Protein AF-A0A285PHA6-F1 (afdb_monomer_lite)

Sequence (343 aa):
MSVLDQAVSSDAPATGQANSKPPSTMWDPFKGTVPFQRQTFKDPGKGIKVPAKIQSFVVTVLLLSAVGIMIGFLWITAAYYAGPALAISVLLLALFSWLSKEHARERYRFFKVAERHGWGFVTVRPPSDSDVTKKKSDGTYERERRYDPKIEPAYATVPDLMRARFGQPIPTVVRAIFWGRTRRYGLPFWLAAGSLQTFGGPEAKRTGQDVGYTFTMVTAYRLDRDIGIRAKLFAEPPVMKNRKDVQTESVAFNDIFHISVTDDPDGEASRLPLIRTLTPALQTVLIDLWERYKAQVIIDGDIVYLAGYQTIMSEDDDVLDDYLINLIEDFAEAAQSFKIYAE

Organism: NCBI:txid372072

Structure (mmCIF, N/CA/C/O backbone):
data_AF-A0A285PHA6-F1
#
_entry.id   AF-A0A285PHA6-F1
#
loop_
_atom_site.group_PDB
_atom_site.id
_atom_site.type_symbol
_atom_site.label_atom_id
_atom_site.label_alt_id
_atom_site.label_comp_id
_atom_site.label_asym_id
_atom_site.label_entity_id
_atom_site.label_seq_id
_atom_site.pdbx_PDB_ins_code
_atom_site.Cartn_x
_atom_site.Cartn_y
_atom_site.Cartn_z
_atom_site.occupancy
_atom_site.B_iso_or_equiv
_atom_site.auth_seq_id
_atom_site.auth_comp_id
_atom_site.auth_asym_id
_atom_site.auth_atom_id
_atom_site.pdbx_PDB_model_num
ATOM 1 N N . MET A 1 1 ? 29.317 17.451 32.219 1.00 33.88 1 MET A N 1
ATOM 2 C CA . MET A 1 1 ? 29.649 16.451 33.254 1.00 33.88 1 MET A CA 1
ATOM 3 C C . MET A 1 1 ? 28.457 15.504 33.326 1.00 33.88 1 MET A C 1
ATOM 5 O O . MET A 1 1 ? 27.409 16.007 33.684 1.00 33.88 1 MET A O 1
ATOM 9 N N . SER A 1 2 ? 28.625 14.252 32.864 1.00 30.91 2 SER A N 1
ATOM 10 C CA . SER A 1 2 ? 27.811 13.023 33.067 1.00 30.91 2 SER A CA 1
ATOM 11 C C . SER A 1 2 ? 26.272 13.155 33.148 1.00 30.91 2 SER A C 1
ATOM 13 O O . SER A 1 2 ? 25.764 13.910 33.960 1.00 30.91 2 SER A O 1
ATOM 15 N N . VAL A 1 3 ? 25.440 12.433 32.392 1.00 31.00 3 VAL A N 1
ATOM 16 C CA . VAL A 1 3 ? 25.385 10.966 32.267 1.00 31.00 3 VAL A CA 1
ATOM 17 C C . VAL A 1 3 ? 24.772 10.612 30.901 1.00 31.00 3 VAL A C 1
ATOM 19 O O . VAL A 1 3 ? 23.573 10.769 30.698 1.00 31.00 3 VAL A O 1
ATOM 22 N N . LEU A 1 4 ? 25.591 10.156 29.959 1.00 34.81 4 LEU A N 1
ATOM 23 C CA . LEU A 1 4 ? 25.176 9.536 28.696 1.00 34.81 4 LEU A CA 1
ATOM 24 C C . LEU A 1 4 ? 26.306 8.583 28.322 1.00 34.81 4 LEU A C 1
ATOM 26 O O . LEU A 1 4 ? 27.229 8.969 27.623 1.00 34.81 4 LEU A O 1
ATOM 30 N N . ASP A 1 5 ? 26.283 7.400 28.924 1.00 36.44 5 ASP A N 1
ATOM 31 C CA . ASP A 1 5 ? 27.048 6.231 28.497 1.00 36.44 5 ASP A CA 1
ATOM 32 C C . ASP A 1 5 ? 26.594 5.051 29.353 1.00 36.44 5 ASP A C 1
ATOM 34 O O . ASP A 1 5 ? 26.990 4.929 30.510 1.00 36.44 5 ASP A O 1
ATOM 38 N N . GLN A 1 6 ? 25.744 4.187 28.794 1.00 32.25 6 GLN A N 1
ATOM 39 C CA . GLN A 1 6 ? 25.795 2.762 29.109 1.00 32.25 6 GLN A CA 1
ATOM 40 C C . GLN A 1 6 ? 25.090 1.921 28.037 1.00 32.25 6 GLN A C 1
ATOM 42 O O . GLN A 1 6 ? 23.869 1.847 27.951 1.00 32.25 6 GLN A O 1
ATOM 47 N N . ALA A 1 7 ? 25.954 1.277 27.250 1.00 32.81 7 ALA A N 1
ATOM 48 C CA . ALA A 1 7 ? 25.855 -0.091 26.759 1.00 32.81 7 ALA A CA 1
ATOM 49 C C . ALA A 1 7 ? 24.647 -0.465 25.884 1.00 32.81 7 ALA A C 1
ATOM 51 O O . ALA A 1 7 ? 23.690 -1.108 26.308 1.00 32.81 7 ALA A O 1
ATOM 52 N N . VAL A 1 8 ? 24.830 -0.212 24.587 1.00 36.03 8 VAL A N 1
ATOM 53 C CA . VAL A 1 8 ? 24.372 -1.104 23.517 1.00 36.03 8 VAL A CA 1
ATOM 54 C C . VAL A 1 8 ? 25.007 -2.481 23.755 1.00 36.03 8 VAL A C 1
ATOM 56 O O . VAL A 1 8 ? 26.187 -2.686 23.482 1.00 36.03 8 VAL A O 1
ATOM 59 N N . SER A 1 9 ? 24.233 -3.412 24.311 1.00 29.69 9 SER A N 1
ATOM 60 C CA . SER A 1 9 ? 24.559 -4.838 24.311 1.00 29.69 9 SER A CA 1
ATOM 61 C C . SER A 1 9 ? 23.923 -5.462 23.073 1.00 29.69 9 SER A C 1
ATOM 63 O O . SER A 1 9 ? 22.703 -5.577 22.951 1.00 29.69 9 SER A O 1
ATOM 65 N N . SER A 1 10 ? 24.786 -5.776 22.113 1.00 40.25 10 SER A N 1
ATOM 66 C CA . SER A 1 10 ? 24.492 -6.549 20.918 1.00 40.25 10 SER A CA 1
ATOM 67 C C . SER A 1 10 ? 24.366 -8.026 21.285 1.00 40.25 10 SER A C 1
ATOM 69 O O . SER A 1 10 ? 25.368 -8.724 21.339 1.00 40.25 10 SER A O 1
ATOM 71 N N . ASP A 1 11 ? 23.143 -8.485 21.514 1.00 28.69 11 ASP A N 1
ATOM 72 C CA . ASP A 1 11 ? 22.775 -9.899 21.410 1.00 28.69 11 ASP A CA 1
ATOM 73 C C . ASP A 1 11 ? 21.305 -9.978 20.989 1.00 28.69 11 ASP A C 1
ATOM 75 O O . ASP A 1 11 ? 20.389 -10.199 21.778 1.00 28.69 11 ASP A O 1
ATOM 79 N N . ALA A 1 12 ? 21.067 -9.732 19.700 1.00 32.12 12 ALA A N 1
ATOM 80 C CA . ALA A 1 12 ? 19.801 -10.076 19.075 1.00 32.12 12 ALA A CA 1
ATOM 81 C C . ALA A 1 12 ? 19.805 -11.590 18.806 1.00 32.12 12 ALA A C 1
ATOM 83 O O . ALA A 1 12 ? 20.633 -12.054 18.016 1.00 32.12 12 ALA A O 1
ATOM 84 N N . PRO A 1 13 ? 18.901 -12.391 19.399 1.00 34.25 13 PRO A N 1
ATOM 85 C CA . PRO A 1 13 ? 18.787 -13.785 19.016 1.00 34.25 13 PRO A CA 1
ATOM 86 C C . PRO A 1 13 ? 18.205 -13.862 17.600 1.00 34.25 13 PRO A C 1
ATOM 88 O O . PRO A 1 13 ? 17.013 -13.652 17.366 1.00 34.25 13 PRO A O 1
ATOM 91 N N . ALA A 1 14 ? 19.067 -14.197 16.642 1.00 41.44 14 ALA A N 1
ATOM 92 C CA . ALA A 1 14 ? 18.687 -14.689 15.330 1.00 41.44 14 ALA A CA 1
ATOM 93 C C . ALA A 1 14 ? 18.025 -16.069 15.482 1.00 41.44 14 ALA A C 1
ATOM 95 O O . ALA A 1 14 ? 18.668 -17.103 15.354 1.00 41.44 14 ALA A O 1
ATOM 96 N N . THR A 1 15 ? 16.734 -16.100 15.807 1.00 43.41 15 THR A N 1
ATOM 97 C CA . THR A 1 15 ? 15.900 -17.314 15.755 1.00 43.41 15 THR A CA 1
ATOM 98 C C . THR A 1 15 ? 14.459 -16.931 15.414 1.00 43.41 15 THR A C 1
ATOM 100 O O . THR A 1 15 ? 13.545 -16.974 16.233 1.00 43.41 15 THR A O 1
ATOM 103 N N . GLY A 1 16 ? 14.249 -16.523 14.160 1.00 37.97 16 GLY A N 1
ATOM 104 C CA . GLY A 1 16 ? 12.923 -16.482 13.544 1.00 37.97 16 GLY A CA 1
ATOM 105 C C . GLY A 1 16 ? 12.580 -17.867 12.999 1.00 37.97 16 GLY A C 1
ATOM 106 O O . GLY A 1 16 ? 13.309 -18.411 12.175 1.00 37.97 16 GLY A O 1
ATOM 107 N N . GLN A 1 17 ? 11.506 -18.459 13.506 1.00 42.03 17 GLN A N 1
ATOM 108 C CA . GLN A 1 17 ? 11.011 -19.801 13.199 1.00 42.03 17 GLN A CA 1
ATOM 109 C C . GLN A 1 17 ? 10.814 -20.044 11.686 1.00 42.03 17 GLN A C 1
ATOM 111 O O . GLN A 1 17 ? 9.766 -19.730 11.136 1.00 42.03 17 GLN A O 1
ATOM 116 N N . ALA A 1 18 ? 11.779 -20.688 11.027 1.00 42.34 18 ALA A N 1
ATOM 117 C CA . ALA A 1 18 ? 11.647 -21.166 9.644 1.00 42.34 18 ALA A CA 1
ATOM 118 C C . ALA A 1 18 ? 11.022 -22.580 9.524 1.00 42.34 18 ALA A C 1
ATOM 120 O O . ALA A 1 18 ? 10.965 -23.135 8.432 1.00 42.34 18 ALA A O 1
ATOM 121 N N . ASN A 1 19 ? 10.552 -23.176 10.630 1.00 40.94 19 ASN A N 1
ATOM 122 C CA . ASN A 1 19 ? 10.154 -24.595 10.690 1.00 40.94 19 ASN A CA 1
ATOM 123 C C . ASN A 1 19 ? 8.664 -24.861 10.971 1.00 40.94 19 ASN A C 1
ATOM 125 O O . ASN A 1 19 ? 8.287 -26.010 11.206 1.00 40.94 19 ASN A O 1
ATOM 129 N N . SER A 1 20 ? 7.786 -23.857 10.933 1.00 57.44 20 SER A N 1
ATOM 130 C CA . SER A 1 20 ? 6.346 -24.129 10.910 1.00 57.44 20 SER A CA 1
ATOM 131 C C . SER A 1 20 ? 5.916 -24.450 9.477 1.00 57.44 20 SER A C 1
ATOM 133 O O . SER A 1 20 ? 6.166 -23.693 8.538 1.00 57.44 20 SER A O 1
ATOM 135 N N . LYS A 1 21 ? 5.284 -25.614 9.286 1.00 70.12 21 LYS A N 1
ATOM 136 C CA . LYS A 1 21 ? 4.629 -25.965 8.019 1.00 70.12 21 LYS A CA 1
ATOM 137 C C . LYS A 1 21 ? 3.706 -24.799 7.624 1.00 70.12 21 LYS A C 1
ATOM 139 O O . LYS A 1 21 ? 2.939 -24.359 8.485 1.00 70.12 21 LYS A O 1
ATOM 144 N N . PRO A 1 22 ? 3.764 -24.293 6.375 1.00 75.69 22 PRO A N 1
ATOM 145 C CA . PRO A 1 22 ? 2.904 -23.192 5.965 1.00 75.69 22 PRO A CA 1
ATOM 146 C C . PRO A 1 22 ? 1.436 -23.574 6.191 1.00 75.69 22 PRO A C 1
ATOM 148 O O . PRO A 1 22 ? 1.081 -24.753 6.040 1.00 75.69 22 PRO A O 1
ATOM 151 N N . PRO A 1 23 ? 0.581 -22.613 6.579 1.00 83.19 23 PRO A N 1
ATOM 152 C CA . PRO A 1 23 ? -0.830 -22.894 6.789 1.00 83.19 23 PRO A CA 1
ATOM 153 C C . PRO A 1 23 ? -1.450 -23.417 5.487 1.00 83.19 23 PRO A C 1
ATOM 155 O O . PRO A 1 23 ? -1.017 -23.056 4.398 1.00 83.19 23 PRO A O 1
ATOM 158 N N . SER A 1 24 ? -2.460 -24.283 5.576 1.00 87.62 24 SER A N 1
ATOM 159 C CA . SER A 1 24 ? -3.165 -24.793 4.389 1.00 87.62 24 SER A CA 1
ATOM 160 C C . SER A 1 24 ? -4.001 -23.710 3.701 1.00 87.62 24 SER A C 1
ATOM 162 O O . SER A 1 24 ? -4.202 -23.750 2.485 1.00 87.62 24 SER A O 1
ATOM 164 N N . THR A 1 25 ? -4.474 -22.732 4.474 1.00 93.12 25 THR A N 1
ATOM 165 C CA . THR A 1 25 ? -5.371 -21.665 4.032 1.00 93.12 25 THR A CA 1
ATOM 166 C C . THR A 1 25 ? -4.967 -20.310 4.601 1.00 93.12 25 THR A C 1
ATOM 168 O O . THR A 1 25 ? -4.297 -20.221 5.629 1.00 93.12 25 THR A O 1
ATOM 171 N N . MET A 1 26 ? -5.411 -19.245 3.943 1.00 94.31 26 MET A N 1
ATOM 172 C CA . MET A 1 26 ? -5.160 -17.850 4.293 1.00 94.31 26 MET A CA 1
ATOM 173 C C . MET A 1 26 ? -6.476 -17.069 4.249 1.00 94.31 26 MET A C 1
ATOM 175 O O . MET A 1 26 ? -7.385 -17.430 3.502 1.00 94.31 26 MET A O 1
ATOM 179 N N . TRP A 1 27 ? -6.579 -16.011 5.050 1.00 95.38 27 TRP A N 1
ATOM 180 C CA . TRP A 1 27 ? -7.743 -15.125 5.053 1.00 95.38 27 TRP A CA 1
ATOM 181 C C . TRP A 1 27 ? -7.547 -13.978 4.060 1.00 95.38 27 TRP A C 1
ATOM 183 O O . TRP A 1 27 ? -6.509 -13.327 4.077 1.00 95.38 27 TRP A O 1
ATOM 193 N N . ASP A 1 28 ? -8.546 -13.734 3.222 1.00 96.00 28 ASP A N 1
ATOM 194 C CA . ASP A 1 28 ? -8.605 -12.684 2.214 1.00 96.00 28 ASP A CA 1
ATOM 195 C C . ASP A 1 28 ? -9.903 -11.878 2.416 1.00 96.00 28 ASP A C 1
ATOM 197 O O . ASP A 1 28 ? -10.982 -12.478 2.432 1.00 96.00 28 ASP A O 1
ATOM 201 N N . PRO A 1 29 ? -9.847 -10.543 2.556 1.00 95.81 29 PRO A N 1
ATOM 202 C CA . PRO A 1 29 ? -11.028 -9.721 2.837 1.00 95.81 29 PRO A CA 1
ATOM 203 C C . PRO A 1 29 ? -12.054 -9.732 1.695 1.00 95.81 29 PRO A C 1
ATOM 205 O O . PRO A 1 29 ? -13.217 -9.418 1.916 1.00 95.81 29 PRO A O 1
ATOM 208 N N . PHE A 1 30 ? -11.652 -10.110 0.478 1.00 95.75 30 PHE A N 1
ATOM 209 C CA . PHE A 1 30 ? -12.511 -10.083 -0.705 1.00 95.75 30 PHE A CA 1
ATOM 210 C C . PHE A 1 30 ? -13.021 -11.471 -1.097 1.00 95.75 30 PHE A C 1
ATOM 212 O O . PHE A 1 30 ? -14.044 -11.592 -1.768 1.00 95.75 30 PHE A O 1
ATOM 219 N N . LYS A 1 31 ? -12.286 -12.527 -0.728 1.00 93.50 31 LYS A N 1
ATOM 220 C CA . LYS A 1 31 ? -12.579 -13.920 -1.116 1.00 93.50 31 LYS A CA 1
ATOM 221 C C . LYS A 1 31 ? -12.829 -14.853 0.072 1.00 93.50 31 LYS A C 1
ATOM 223 O O . LYS A 1 31 ? -13.095 -16.036 -0.132 1.00 93.50 31 LYS A O 1
ATOM 228 N N . GLY A 1 32 ? -12.744 -14.356 1.304 1.00 92.50 32 GLY A N 1
ATOM 229 C CA . GLY A 1 32 ? -12.928 -15.140 2.520 1.00 92.50 32 GLY A CA 1
ATOM 230 C C . GLY A 1 32 ? -11.705 -15.995 2.838 1.00 92.50 32 GLY A C 1
ATOM 231 O O . GLY A 1 32 ? -10.692 -15.495 3.308 1.00 92.50 32 GLY A O 1
ATOM 232 N N . THR A 1 33 ? -11.787 -17.309 2.641 1.00 93.62 33 THR A N 1
ATOM 233 C CA . THR A 1 33 ? -10.662 -18.224 2.893 1.00 93.62 33 THR A CA 1
ATOM 234 C C . THR A 1 33 ? -10.132 -18.773 1.578 1.00 93.62 33 THR A C 1
ATOM 236 O O . THR A 1 33 ? -10.862 -19.403 0.818 1.00 93.62 33 THR A O 1
ATOM 239 N N . VAL A 1 34 ? -8.847 -18.551 1.316 1.00 92.94 34 VAL A N 1
ATOM 240 C CA . VAL A 1 34 ? -8.159 -18.964 0.086 1.00 92.94 34 VAL A CA 1
ATOM 241 C C . VAL A 1 34 ? -7.056 -19.978 0.400 1.00 92.94 34 VAL A C 1
ATOM 243 O O . VAL A 1 34 ? -6.515 -19.967 1.507 1.00 92.94 34 VAL A O 1
ATOM 246 N N . PRO A 1 35 ? -6.690 -20.877 -0.530 1.00 94.00 35 PRO A N 1
ATOM 247 C CA . PRO A 1 35 ? -5.561 -21.779 -0.321 1.00 94.00 35 PRO A CA 1
ATOM 248 C C . PRO A 1 35 ? -4.256 -20.991 -0.204 1.00 94.00 35 PRO A C 1
ATOM 250 O O . PRO A 1 35 ? -4.083 -19.969 -0.871 1.00 94.00 35 PRO A O 1
ATOM 253 N N . PHE A 1 36 ? -3.324 -21.485 0.610 1.00 93.06 36 PHE A N 1
ATOM 254 C CA . PHE A 1 36 ? -2.001 -20.878 0.718 1.00 93.06 36 PHE A CA 1
ATOM 255 C C . PHE A 1 36 ? -1.274 -20.876 -0.631 1.00 93.06 36 PHE A C 1
ATOM 257 O O . PHE A 1 36 ? -1.179 -21.900 -1.308 1.00 93.06 36 PHE A O 1
ATOM 264 N N . GLN A 1 37 ? -0.748 -19.715 -1.022 1.00 93.12 37 GLN A N 1
ATOM 265 C CA . GLN A 1 37 ? -0.007 -19.530 -2.267 1.00 93.12 37 GLN A CA 1
ATOM 266 C C . GLN A 1 37 ? 1.242 -18.699 -2.000 1.00 93.12 37 GLN A C 1
ATOM 268 O O . GLN A 1 37 ? 1.153 -17.598 -1.463 1.00 93.12 37 GLN A O 1
ATOM 273 N N . ARG A 1 38 ? 2.404 -19.199 -2.425 1.00 94.06 38 ARG A N 1
ATOM 274 C CA . ARG A 1 38 ? 3.656 -18.438 -2.469 1.00 94.06 38 ARG A CA 1
ATOM 275 C C . ARG A 1 38 ? 4.318 -18.652 -3.822 1.00 94.06 38 ARG A C 1
ATOM 277 O O . ARG A 1 38 ? 4.765 -19.752 -4.132 1.00 94.06 38 ARG A O 1
ATOM 284 N N . GLN A 1 39 ? 4.376 -17.601 -4.631 1.00 93.56 39 GLN A N 1
ATOM 285 C CA . GLN A 1 39 ? 5.182 -17.608 -5.847 1.00 93.56 39 GLN A CA 1
ATOM 286 C C . GLN A 1 39 ? 6.666 -17.587 -5.479 1.00 93.56 39 GLN A C 1
ATOM 288 O O . GLN A 1 39 ? 7.084 -16.783 -4.651 1.00 93.56 39 GLN A O 1
ATOM 293 N N . THR A 1 40 ? 7.457 -18.452 -6.105 1.00 90.12 40 THR A N 1
ATOM 294 C CA . THR A 1 40 ? 8.910 -18.513 -5.909 1.00 90.12 40 THR A CA 1
ATOM 295 C C . THR A 1 40 ? 9.628 -17.759 -7.015 1.00 90.12 40 THR A C 1
ATOM 297 O O . THR A 1 40 ? 9.300 -17.927 -8.192 1.00 90.12 40 THR A O 1
ATOM 300 N N . PHE A 1 41 ? 10.649 -16.990 -6.652 1.00 87.94 41 PHE A N 1
ATOM 301 C CA . PHE A 1 41 ? 11.492 -16.267 -7.596 1.00 87.94 41 PHE A CA 1
ATOM 302 C C . PHE A 1 41 ? 12.942 -16.713 -7.436 1.00 87.94 41 PHE A C 1
ATOM 304 O O . PHE A 1 41 ? 13.403 -16.967 -6.329 1.00 87.94 41 PHE A O 1
ATOM 311 N N . LYS A 1 42 ? 13.661 -16.824 -8.554 1.00 87.06 42 LYS A N 1
ATOM 312 C CA . LYS A 1 42 ? 15.117 -16.993 -8.522 1.00 87.06 42 LYS A CA 1
ATOM 313 C C . LYS A 1 42 ? 15.763 -15.630 -8.312 1.00 87.06 42 LYS A C 1
ATOM 315 O O . LYS A 1 42 ? 15.261 -14.642 -8.852 1.00 87.06 42 LYS A O 1
ATOM 320 N N . ASP A 1 43 ? 16.885 -15.608 -7.600 1.00 86.44 43 ASP A N 1
ATOM 321 C CA . ASP A 1 43 ? 17.694 -14.401 -7.460 1.00 86.44 43 ASP A CA 1
ATOM 322 C C . ASP A 1 43 ? 18.062 -13.857 -8.857 1.00 86.44 43 ASP A C 1
ATOM 324 O O . ASP A 1 43 ? 18.643 -14.588 -9.671 1.00 86.44 43 ASP A O 1
ATOM 328 N N . PRO A 1 44 ? 17.701 -12.604 -9.188 1.00 81.75 44 PRO A N 1
ATOM 329 C CA . PRO A 1 44 ? 18.023 -12.011 -10.482 1.00 81.75 44 PRO A CA 1
ATOM 330 C C . PRO A 1 44 ? 19.530 -11.749 -10.666 1.00 81.75 44 PRO A C 1
ATOM 332 O O . PRO A 1 44 ? 19.967 -11.484 -11.798 1.00 81.75 44 PRO A O 1
ATOM 335 N N . GLY A 1 45 ? 20.320 -11.847 -9.593 1.00 79.62 45 GLY A N 1
ATOM 336 C CA . GLY A 1 45 ? 21.748 -11.581 -9.540 1.00 79.62 45 GLY A CA 1
ATOM 337 C C . GLY A 1 45 ? 22.087 -10.091 -9.619 1.00 79.62 45 GLY A C 1
ATOM 338 O O . GLY A 1 45 ? 21.227 -9.215 -9.773 1.00 79.62 45 GLY A O 1
ATOM 339 N N . LYS A 1 46 ? 23.390 -9.794 -9.586 1.00 68.88 46 LYS A N 1
ATOM 340 C CA . LYS A 1 46 ? 23.923 -8.441 -9.789 1.00 68.88 46 LYS A CA 1
ATOM 341 C C . LYS A 1 46 ? 23.785 -8.040 -11.267 1.00 68.88 46 LYS A C 1
ATOM 343 O O . LYS A 1 46 ? 24.707 -8.195 -12.055 1.00 68.88 46 LYS A O 1
ATOM 348 N N . GLY A 1 47 ? 22.600 -7.574 -11.669 1.00 68.12 47 GLY A N 1
ATOM 349 C CA . GLY A 1 47 ? 22.420 -6.786 -12.902 1.00 68.12 47 GLY A CA 1
ATOM 350 C C . GLY A 1 47 ? 23.356 -5.564 -12.972 1.00 68.12 47 GLY A C 1
ATOM 351 O O . GLY A 1 47 ? 23.953 -5.171 -11.966 1.00 68.12 47 GLY A O 1
ATOM 352 N N . ILE A 1 48 ? 23.485 -4.952 -14.149 1.00 72.69 48 ILE A N 1
ATOM 353 C CA . ILE A 1 48 ? 24.374 -3.798 -14.347 1.00 72.69 48 ILE A CA 1
ATOM 354 C C . ILE A 1 48 ? 23.636 -2.529 -13.902 1.00 72.69 48 ILE A C 1
ATOM 356 O O . ILE A 1 48 ? 22.626 -2.163 -14.502 1.00 72.69 48 ILE A O 1
ATOM 360 N N . LYS A 1 49 ? 24.130 -1.853 -12.853 1.00 69.25 49 LYS A N 1
ATOM 361 C CA . LYS A 1 49 ? 23.630 -0.523 -12.467 1.00 69.25 49 LYS A CA 1
ATOM 362 C C . LYS A 1 49 ? 24.144 0.495 -13.484 1.00 69.25 49 LYS A C 1
ATOM 364 O O . LYS A 1 49 ? 25.345 0.749 -13.556 1.00 69.25 49 LYS A O 1
ATOM 369 N N . VAL A 1 50 ? 23.243 1.055 -14.285 1.00 70.56 50 VAL A N 1
ATOM 370 C CA . VAL A 1 50 ? 23.571 2.158 -15.193 1.00 70.56 50 VAL A CA 1
ATOM 371 C C . VAL A 1 50 ? 23.568 3.448 -14.367 1.00 70.56 50 VAL A C 1
ATOM 373 O O . VAL A 1 50 ? 22.556 3.738 -13.735 1.00 70.56 50 VAL A O 1
ATOM 376 N N . PRO A 1 51 ? 24.664 4.228 -14.333 1.00 70.94 51 PRO A N 1
ATOM 377 C CA . PRO A 1 51 ? 24.694 5.493 -13.608 1.00 70.94 51 PRO A CA 1
ATOM 378 C C . PRO A 1 51 ? 23.567 6.430 -14.056 1.00 70.94 51 PRO A C 1
ATOM 380 O O . PRO A 1 51 ? 23.386 6.642 -15.259 1.00 70.94 51 PRO A O 1
ATOM 383 N N . ALA A 1 52 ? 22.880 7.069 -13.104 1.00 69.38 52 ALA A N 1
ATOM 384 C CA . ALA A 1 52 ? 21.765 7.980 -13.379 1.00 69.38 52 ALA A CA 1
ATOM 385 C C . ALA A 1 52 ? 22.123 9.086 -14.391 1.00 69.38 52 ALA A C 1
ATOM 387 O O . ALA A 1 52 ? 21.293 9.465 -15.210 1.00 69.38 52 ALA A O 1
ATOM 388 N N . LYS A 1 53 ? 23.384 9.549 -14.408 1.00 71.56 53 LYS A N 1
ATOM 389 C CA . LYS A 1 53 ? 23.896 10.529 -15.387 1.00 71.56 53 LYS A CA 1
ATOM 390 C C . LYS A 1 53 ? 23.861 10.031 -16.836 1.00 71.56 53 LYS A C 1
ATOM 392 O O . LYS A 1 53 ? 23.634 10.818 -17.748 1.00 71.56 53 LYS A O 1
ATOM 397 N N . ILE A 1 54 ? 24.103 8.739 -17.061 1.00 79.88 54 ILE A N 1
ATOM 398 C CA . ILE A 1 54 ? 24.045 8.143 -18.403 1.00 79.88 54 ILE A CA 1
ATOM 399 C C . ILE A 1 54 ? 22.584 8.025 -18.833 1.00 79.88 54 ILE A C 1
ATOM 401 O O . ILE A 1 54 ? 22.233 8.404 -19.948 1.00 79.88 54 ILE A O 1
ATOM 405 N N . GLN A 1 55 ? 21.718 7.560 -17.932 1.00 73.31 55 GLN A N 1
ATOM 406 C CA . GLN A 1 55 ? 20.290 7.441 -18.210 1.00 73.31 55 GLN A CA 1
ATOM 407 C C . GLN A 1 55 ? 19.650 8.814 -18.467 1.00 73.31 55 GLN A C 1
ATOM 409 O O . GLN A 1 55 ? 18.913 8.966 -19.440 1.00 73.31 55 GLN A O 1
ATOM 414 N N . SER A 1 56 ? 19.987 9.837 -17.674 1.00 74.25 56 SER A N 1
ATOM 415 C CA . SER A 1 56 ? 19.489 11.204 -17.863 1.00 74.25 56 SER A CA 1
ATOM 416 C C . SER A 1 56 ? 19.987 11.830 -19.165 1.00 74.25 56 SER A C 1
ATOM 418 O O . SER A 1 56 ? 19.210 12.496 -19.850 1.00 74.25 56 SER A O 1
ATOM 420 N N . PHE A 1 57 ? 21.235 11.566 -19.569 1.00 81.25 57 PHE A N 1
ATOM 421 C CA . PHE A 1 57 ? 21.744 11.984 -20.874 1.00 81.25 57 PHE A CA 1
ATOM 422 C C . PHE A 1 57 ? 20.944 11.350 -22.019 1.00 81.25 57 PHE A C 1
ATOM 424 O O . PHE A 1 57 ? 20.496 12.065 -22.913 1.00 81.25 57 PHE A O 1
ATOM 431 N N . VAL A 1 58 ? 20.681 10.038 -21.967 1.00 81.44 58 VAL A N 1
ATOM 432 C CA . VAL A 1 58 ? 19.878 9.347 -22.992 1.00 81.44 58 VAL A CA 1
ATOM 433 C C . VAL A 1 58 ? 18.448 9.891 -23.055 1.00 81.44 58 VAL A C 1
ATOM 435 O O . VAL A 1 58 ? 17.942 10.142 -24.150 1.00 81.44 58 VAL A O 1
ATOM 438 N N . VAL A 1 59 ? 17.811 10.147 -21.907 1.00 81.31 59 VAL A N 1
ATOM 439 C CA . VAL A 1 59 ? 16.486 10.793 -21.845 1.00 81.31 59 VAL A CA 1
ATOM 440 C C . VAL A 1 59 ? 16.529 12.208 -22.428 1.00 81.31 59 VAL A C 1
ATOM 442 O O . VAL A 1 59 ? 15.637 12.593 -23.179 1.00 81.31 59 VAL A O 1
ATOM 445 N N . THR A 1 60 ? 17.581 12.977 -22.147 1.00 84.25 60 THR A N 1
ATOM 446 C CA . THR A 1 60 ? 17.751 14.333 -22.692 1.00 84.25 60 THR A CA 1
ATOM 447 C C . THR A 1 60 ? 17.879 14.298 -24.213 1.00 84.25 60 THR A C 1
ATOM 449 O O . THR A 1 60 ? 17.188 15.043 -24.904 1.00 84.25 60 THR A O 1
ATOM 452 N N . VAL A 1 61 ? 18.697 13.388 -24.754 1.00 83.75 61 VAL A N 1
ATOM 453 C CA . VAL A 1 61 ? 18.817 13.177 -26.205 1.00 83.75 61 VAL A CA 1
ATOM 454 C C . VAL A 1 61 ? 17.479 12.746 -26.805 1.00 83.75 61 VAL A C 1
ATOM 456 O O . VAL A 1 61 ? 17.119 13.230 -27.875 1.00 83.75 61 VAL A O 1
ATOM 459 N N . LEU A 1 62 ? 16.712 11.890 -26.123 1.00 85.56 62 LEU A N 1
ATOM 460 C CA . LEU A 1 62 ? 15.380 11.471 -26.567 1.00 85.56 62 LEU A CA 1
ATOM 461 C C . LEU A 1 62 ? 14.412 12.659 -26.674 1.00 85.56 62 LEU A C 1
ATOM 463 O O . LEU A 1 62 ? 13.751 12.816 -27.699 1.00 85.56 62 LEU A O 1
ATOM 467 N N . LEU A 1 63 ? 14.367 13.522 -25.654 1.00 86.06 63 LEU A N 1
ATOM 468 C CA . LEU A 1 63 ? 13.528 14.725 -25.651 1.00 86.06 63 LEU A CA 1
ATOM 469 C C . LEU A 1 63 ? 13.951 15.716 -26.741 1.00 86.06 63 LEU A C 1
ATOM 471 O O . LEU A 1 63 ? 13.107 16.198 -27.494 1.00 86.06 63 LEU A O 1
ATOM 475 N N . LEU A 1 64 ? 15.254 15.979 -26.877 1.00 85.56 64 LEU A N 1
ATOM 476 C CA . LEU A 1 64 ? 15.786 16.846 -27.933 1.00 85.56 64 LEU A CA 1
ATOM 477 C C . LEU A 1 64 ? 15.488 16.289 -29.328 1.00 85.56 64 LEU A C 1
ATOM 479 O O . LEU A 1 64 ? 15.149 17.050 -30.231 1.00 85.56 64 LEU A O 1
ATOM 483 N N . SER A 1 65 ? 15.551 14.968 -29.498 1.00 82.44 65 SER A N 1
ATOM 484 C CA . SER A 1 65 ? 15.206 14.305 -30.757 1.00 82.44 65 SER A CA 1
ATOM 485 C C . SER A 1 65 ? 13.713 14.433 -31.066 1.00 82.44 65 SER A C 1
ATOM 487 O O . SER A 1 65 ? 13.350 14.725 -32.200 1.00 82.44 65 SER A O 1
ATOM 489 N N . ALA A 1 66 ? 12.832 14.311 -30.070 1.00 84.44 66 ALA A N 1
ATOM 490 C CA . ALA A 1 66 ? 11.400 14.546 -30.259 1.00 84.44 66 ALA A CA 1
ATOM 491 C C . ALA A 1 66 ? 11.107 15.994 -30.706 1.00 84.44 66 ALA A C 1
ATOM 493 O O . ALA A 1 66 ? 10.344 16.211 -31.649 1.00 84.44 66 ALA A O 1
ATOM 494 N N . VAL A 1 67 ? 11.771 16.983 -30.092 1.00 85.12 67 VAL A N 1
ATOM 495 C CA . VAL A 1 67 ? 11.686 18.395 -30.508 1.00 85.12 67 VAL A CA 1
ATOM 496 C C . VAL A 1 67 ? 12.250 18.590 -31.921 1.00 85.12 67 VAL A C 1
ATOM 498 O O . VAL A 1 67 ? 11.635 19.270 -32.739 1.00 85.12 67 VAL A O 1
ATOM 501 N N . GLY A 1 68 ? 13.377 17.954 -32.243 1.00 78.50 68 GLY A N 1
ATOM 502 C CA . GLY A 1 68 ? 14.000 18.003 -33.567 1.00 78.50 68 GLY A CA 1
ATOM 503 C C . 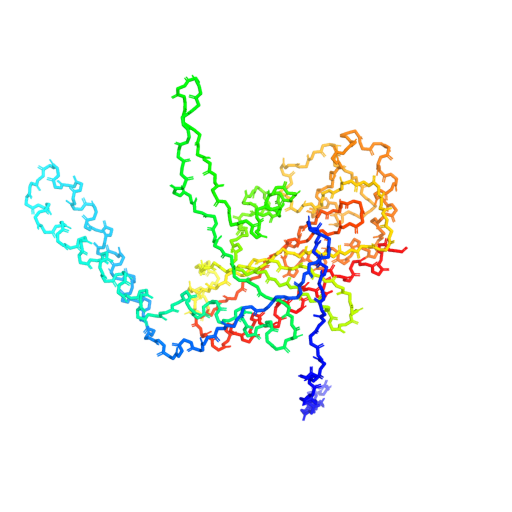GLY A 1 68 ? 13.121 17.422 -34.678 1.00 78.50 68 GLY A C 1
ATOM 504 O O . GLY A 1 68 ? 13.078 17.988 -35.766 1.00 78.50 68 GLY A O 1
ATOM 505 N N . ILE A 1 69 ? 12.362 16.355 -34.405 1.00 81.56 69 ILE A N 1
ATOM 506 C CA . ILE A 1 69 ? 11.360 15.808 -35.337 1.00 81.56 69 ILE A CA 1
ATOM 507 C C . ILE A 1 69 ? 10.214 16.811 -35.530 1.00 81.56 69 ILE A C 1
ATOM 509 O O . ILE A 1 69 ? 9.808 17.039 -36.668 1.00 81.56 69 ILE A O 1
ATOM 513 N N . MET A 1 70 ? 9.735 17.468 -34.464 1.00 81.44 70 MET A N 1
ATOM 514 C CA . MET A 1 70 ? 8.713 18.519 -34.595 1.00 81.44 70 MET A CA 1
ATOM 515 C C . MET A 1 70 ? 9.199 19.705 -35.439 1.00 81.44 70 MET A C 1
ATOM 517 O O . MET A 1 70 ? 8.479 20.161 -36.322 1.00 81.44 70 MET A O 1
ATOM 521 N N . ILE A 1 71 ? 10.433 20.171 -35.227 1.00 78.81 71 ILE A N 1
ATOM 522 C CA . ILE A 1 71 ? 11.059 21.215 -36.060 1.00 78.81 71 ILE A CA 1
ATOM 523 C C . ILE A 1 71 ? 11.295 20.702 -37.490 1.00 78.81 71 ILE A C 1
ATOM 525 O O . ILE A 1 71 ? 11.206 21.461 -38.453 1.00 78.81 71 ILE A O 1
ATOM 529 N N . GLY A 1 72 ? 11.534 19.400 -37.640 1.00 71.25 72 GLY A N 1
ATOM 530 C CA . GLY A 1 72 ? 11.700 18.696 -38.906 1.00 71.25 72 GLY A CA 1
ATOM 531 C C . GLY A 1 72 ? 10.521 18.828 -39.871 1.00 71.25 72 GLY A C 1
ATOM 532 O O . GLY A 1 72 ? 10.729 18.788 -41.082 1.00 71.25 72 GLY A O 1
ATOM 533 N N . PHE A 1 73 ? 9.309 19.075 -39.361 1.00 69.69 73 PHE A N 1
ATOM 534 C CA . PHE A 1 73 ? 8.149 19.421 -40.190 1.00 69.69 73 PHE A CA 1
ATOM 535 C C . PHE A 1 73 ? 8.299 20.770 -40.907 1.00 69.69 73 PHE A C 1
ATOM 537 O O . PHE A 1 73 ? 7.675 20.980 -41.943 1.00 69.69 73 PHE A O 1
ATOM 544 N N . LEU A 1 74 ? 9.127 21.673 -40.378 1.00 76.50 74 LEU A N 1
ATOM 545 C CA . LEU A 1 74 ? 9.446 22.966 -40.983 1.00 76.50 74 LEU A CA 1
ATOM 546 C C . LEU A 1 74 ? 10.767 22.915 -41.773 1.00 76.50 74 LEU A C 1
ATOM 548 O O . LEU A 1 74 ? 10.918 23.645 -42.748 1.00 76.50 74 LEU A O 1
ATOM 552 N N . TRP A 1 75 ? 11.721 22.069 -41.361 1.00 76.88 75 TRP A N 1
ATOM 553 C CA . TRP A 1 75 ? 13.065 21.957 -41.946 1.00 76.88 75 TRP A CA 1
ATOM 554 C C . TRP A 1 75 ? 13.513 20.488 -42.037 1.00 76.88 75 TRP A C 1
ATOM 556 O O . TRP A 1 75 ? 14.015 19.916 -41.070 1.00 76.88 75 TRP A O 1
ATOM 566 N N . ILE A 1 76 ? 13.388 19.883 -43.224 1.00 73.81 76 ILE A N 1
ATOM 567 C CA . ILE A 1 76 ? 13.593 18.438 -43.484 1.00 73.81 76 ILE A CA 1
ATOM 568 C C . ILE A 1 76 ? 14.946 17.903 -42.972 1.00 73.81 76 ILE A C 1
ATOM 570 O O . ILE A 1 76 ? 15.041 16.759 -42.524 1.00 73.81 76 ILE A O 1
ATOM 574 N N . THR A 1 77 ? 15.998 18.723 -42.984 1.00 73.75 77 THR A N 1
ATOM 575 C CA . THR A 1 77 ? 17.339 18.336 -42.517 1.00 73.75 77 THR A CA 1
ATOM 576 C C . THR A 1 77 ? 17.396 18.021 -41.021 1.00 73.75 77 THR A C 1
ATOM 578 O O . THR A 1 77 ? 18.168 17.152 -40.624 1.00 73.75 77 THR A O 1
ATOM 581 N N . ALA A 1 78 ? 16.558 18.650 -40.189 1.00 68.69 78 ALA A N 1
ATOM 582 C CA . ALA A 1 78 ? 16.493 18.357 -38.756 1.00 68.69 78 ALA A CA 1
ATOM 583 C C . ALA A 1 78 ? 15.888 16.968 -38.479 1.00 68.69 78 ALA A C 1
ATOM 585 O O . ALA A 1 78 ? 16.367 16.246 -37.601 1.00 68.69 78 ALA A O 1
ATOM 586 N N . ALA A 1 79 ? 14.899 16.545 -39.277 1.00 70.50 79 ALA A N 1
ATOM 587 C CA . ALA A 1 79 ? 14.267 15.230 -39.146 1.00 70.50 79 ALA A CA 1
ATOM 588 C C . ALA A 1 79 ? 15.242 14.074 -39.436 1.00 70.50 79 ALA A C 1
ATOM 590 O O . ALA A 1 79 ? 15.158 13.025 -38.795 1.00 70.50 79 ALA A O 1
ATOM 591 N N . TYR A 1 80 ? 16.190 14.276 -40.360 1.00 80.88 80 TYR A N 1
ATOM 592 C CA . TYR A 1 80 ? 17.135 13.241 -40.793 1.00 80.88 80 TYR A CA 1
ATOM 593 C C . TYR A 1 80 ? 18.084 12.785 -39.674 1.00 80.88 80 TYR A C 1
ATOM 595 O O . TYR A 1 80 ? 18.436 11.611 -39.604 1.00 80.88 80 TYR A O 1
ATOM 603 N N . TYR A 1 81 ? 18.462 13.692 -38.767 1.00 80.44 81 TYR A N 1
ATOM 604 C CA . TYR A 1 81 ? 19.292 13.369 -37.600 1.00 80.44 81 TYR A CA 1
ATOM 605 C C . TYR A 1 81 ? 18.456 13.011 -36.369 1.00 80.44 81 TYR A C 1
ATOM 607 O O . TYR A 1 81 ? 18.830 12.126 -35.598 1.00 80.44 81 TYR A O 1
ATOM 615 N N . ALA A 1 82 ? 17.305 13.663 -36.196 1.00 77.88 82 ALA A N 1
ATOM 616 C CA . ALA A 1 82 ? 16.459 13.473 -35.027 1.00 77.88 82 ALA A CA 1
ATOM 617 C C . ALA A 1 82 ? 15.741 12.108 -35.017 1.00 77.88 82 ALA A C 1
ATOM 619 O O . ALA A 1 82 ? 15.600 11.502 -33.957 1.00 77.88 82 ALA A O 1
ATOM 620 N N . GLY A 1 83 ? 15.344 11.577 -36.180 1.00 79.31 83 GLY A N 1
ATOM 621 C CA . GLY A 1 83 ? 14.712 10.256 -36.288 1.00 79.31 83 GLY A CA 1
ATOM 622 C C . GLY A 1 83 ? 15.604 9.104 -35.790 1.00 79.31 83 GLY A C 1
ATOM 623 O O . GLY A 1 83 ? 15.206 8.385 -34.869 1.00 79.31 83 GLY A O 1
ATOM 624 N N . PRO A 1 84 ? 16.825 8.932 -36.336 1.00 85.56 84 PRO A N 1
ATOM 625 C CA . PRO A 1 84 ? 17.769 7.918 -35.867 1.00 85.56 84 PRO A CA 1
ATOM 626 C C . PRO A 1 84 ? 18.173 8.100 -34.401 1.00 85.56 84 PRO A C 1
ATOM 628 O O . PRO A 1 84 ? 18.234 7.117 -33.665 1.00 85.56 84 PRO A O 1
ATOM 631 N N . ALA A 1 85 ? 18.401 9.341 -33.954 1.00 80.75 85 ALA A N 1
ATOM 632 C CA . ALA A 1 85 ? 18.736 9.627 -32.560 1.00 80.75 85 ALA A CA 1
ATOM 633 C C . ALA A 1 85 ? 17.608 9.209 -31.601 1.00 80.75 85 ALA A C 1
ATOM 635 O O . ALA A 1 85 ? 17.878 8.578 -30.579 1.00 80.75 85 ALA A O 1
ATOM 636 N N . LEU A 1 86 ? 16.342 9.456 -31.964 1.00 83.50 86 LEU A N 1
ATOM 637 C CA . LEU A 1 86 ? 15.191 8.994 -31.188 1.00 83.50 86 LEU A CA 1
ATOM 638 C C . LEU A 1 86 ? 15.143 7.463 -31.108 1.00 83.50 86 LEU A C 1
ATOM 640 O O . LEU A 1 86 ? 14.993 6.915 -30.016 1.00 83.50 86 LEU A O 1
ATOM 644 N N . ALA A 1 87 ? 15.305 6.768 -32.239 1.00 83.00 87 ALA A N 1
ATOM 645 C CA . ALA A 1 87 ? 15.281 5.306 -32.281 1.00 83.00 87 ALA A CA 1
ATOM 646 C C . ALA A 1 87 ? 16.395 4.683 -31.421 1.00 83.00 87 ALA A C 1
ATOM 648 O O . ALA A 1 87 ? 16.140 3.754 -30.652 1.00 83.00 87 ALA A O 1
ATOM 649 N N . ILE A 1 88 ? 17.613 5.231 -31.501 1.00 86.38 88 ILE A N 1
ATOM 650 C CA . ILE A 1 88 ? 18.754 4.792 -30.690 1.00 86.38 88 ILE A CA 1
ATOM 651 C C . ILE A 1 88 ? 18.479 5.034 -29.205 1.00 86.38 88 ILE A C 1
ATOM 653 O O . ILE A 1 88 ? 18.699 4.131 -28.402 1.00 86.38 88 ILE A O 1
ATOM 657 N N . SER A 1 89 ? 17.955 6.201 -28.825 1.00 82.31 89 SER A N 1
ATOM 658 C CA . SER A 1 89 ? 17.643 6.486 -27.422 1.00 82.31 89 SER A CA 1
ATOM 659 C C . SER A 1 89 ? 16.571 5.558 -26.851 1.00 82.31 89 SER A C 1
ATOM 661 O O . SER A 1 89 ? 16.726 5.073 -25.732 1.00 82.31 89 SER A O 1
ATOM 663 N N . VAL A 1 90 ? 15.510 5.255 -27.610 1.00 80.81 90 VAL A N 1
ATOM 664 C CA . VAL A 1 90 ? 14.484 4.284 -27.188 1.00 80.81 90 VAL A CA 1
ATOM 665 C C . VAL A 1 90 ? 15.104 2.898 -26.992 1.00 80.81 90 VAL A C 1
ATOM 667 O O . VAL A 1 90 ? 14.856 2.248 -25.975 1.00 80.81 90 VAL A O 1
ATOM 670 N N . LEU A 1 91 ? 15.949 2.462 -27.929 1.00 84.31 91 LEU A N 1
ATOM 671 C CA . LEU A 1 91 ? 16.616 1.164 -27.859 1.00 84.31 91 LEU A CA 1
ATOM 672 C C . LEU A 1 91 ? 17.606 1.087 -26.689 1.00 84.31 91 LEU A C 1
ATOM 674 O O . LEU A 1 91 ? 17.645 0.075 -25.994 1.00 84.31 91 LEU A O 1
ATOM 678 N N . LEU A 1 92 ? 18.353 2.161 -26.418 1.00 80.62 92 LEU A N 1
ATOM 679 C CA . LEU A 1 92 ? 19.254 2.259 -25.268 1.00 80.62 92 LEU A CA 1
ATOM 680 C C . LEU A 1 92 ? 18.494 2.206 -23.941 1.00 80.62 92 LEU A C 1
ATOM 682 O O . LEU A 1 92 ? 18.923 1.495 -23.038 1.00 80.62 92 LEU A O 1
ATOM 686 N N . LEU A 1 93 ? 17.351 2.887 -23.817 1.00 78.88 93 LEU A N 1
ATOM 687 C CA . LEU A 1 93 ? 16.524 2.815 -22.607 1.00 78.88 93 LEU A CA 1
ATOM 688 C C . LEU A 1 93 ? 15.953 1.410 -22.386 1.00 78.88 93 LEU A C 1
ATOM 690 O O . LEU A 1 93 ? 16.005 0.896 -21.267 1.00 78.88 93 LEU A O 1
ATOM 694 N N . ALA A 1 94 ? 15.459 0.765 -23.447 1.00 75.56 94 ALA A N 1
ATOM 695 C CA . ALA A 1 94 ? 14.987 -0.616 -23.378 1.00 75.56 94 ALA A CA 1
ATOM 696 C C . ALA A 1 94 ? 16.120 -1.577 -22.977 1.00 75.56 94 ALA A C 1
ATOM 698 O O . ALA A 1 94 ? 15.933 -2.436 -22.113 1.00 75.56 94 ALA A O 1
ATOM 699 N N . LEU A 1 95 ? 17.314 -1.394 -23.550 1.00 80.44 95 LEU A N 1
ATOM 700 C CA . LEU A 1 95 ? 18.500 -2.178 -23.222 1.00 80.44 95 LEU A CA 1
ATOM 701 C C . LEU A 1 95 ? 18.940 -1.958 -21.769 1.00 80.44 95 LEU A C 1
ATOM 703 O O . LEU A 1 95 ? 19.231 -2.928 -21.077 1.00 80.44 95 LEU A O 1
ATOM 707 N N . PHE A 1 96 ? 18.952 -0.716 -21.279 1.00 77.94 96 PHE A N 1
ATOM 708 C CA . PHE A 1 96 ? 19.289 -0.411 -19.887 1.00 77.94 96 PHE A CA 1
ATOM 709 C C . PHE A 1 96 ? 18.309 -1.050 -18.909 1.00 77.94 96 PHE A C 1
ATOM 711 O O . PHE A 1 96 ? 18.754 -1.654 -17.939 1.00 77.94 96 PHE A O 1
ATOM 718 N N . SER A 1 97 ? 17.005 -0.995 -19.188 1.00 71.94 97 SER A N 1
ATOM 719 C CA . SER A 1 97 ? 15.989 -1.667 -18.369 1.00 71.94 97 SER A CA 1
ATOM 720 C C . SER A 1 97 ? 16.169 -3.193 -18.363 1.00 71.94 97 SER A C 1
ATOM 722 O O . SER A 1 97 ? 16.061 -3.848 -17.323 1.00 71.94 97 SER A O 1
ATOM 724 N N . TRP A 1 98 ? 16.511 -3.774 -19.516 1.00 72.62 98 TRP A N 1
ATOM 725 C CA . TRP A 1 98 ? 16.784 -5.205 -19.630 1.00 72.62 98 TRP A CA 1
ATOM 726 C C . TRP A 1 98 ? 18.057 -5.623 -18.874 1.00 72.62 98 TRP A C 1
ATOM 728 O O . TRP A 1 98 ? 18.049 -6.620 -18.150 1.00 72.62 98 TRP A O 1
ATOM 738 N N . LEU A 1 99 ? 19.134 -4.836 -18.982 1.00 74.25 99 LEU A N 1
ATOM 739 C CA . LEU A 1 99 ? 20.414 -5.076 -18.305 1.00 74.25 99 LEU A CA 1
ATOM 740 C C . LEU A 1 99 ? 20.349 -4.833 -16.790 1.00 74.25 99 LEU A C 1
ATOM 742 O O . LEU A 1 99 ? 21.008 -5.547 -16.025 1.00 74.25 99 LEU A O 1
ATOM 746 N N . SER A 1 100 ? 19.560 -3.851 -16.346 1.00 70.31 100 SER A N 1
ATOM 747 C CA . SER A 1 100 ? 19.392 -3.529 -14.925 1.00 70.31 100 SER A CA 1
ATOM 748 C C . SER A 1 100 ? 18.575 -4.592 -14.190 1.00 70.31 100 SER A C 1
ATOM 750 O O . SER A 1 100 ? 18.729 -4.756 -12.977 1.00 70.31 100 SER A O 1
ATOM 752 N N . LYS A 1 101 ? 17.736 -5.350 -14.918 1.00 79.44 101 LYS A N 1
ATOM 753 C CA . LYS A 1 101 ? 16.792 -6.339 -14.371 1.00 79.44 101 LYS A CA 1
ATOM 754 C C . LYS A 1 101 ? 15.901 -5.758 -13.269 1.00 79.44 101 LYS A C 1
ATOM 756 O O . LYS A 1 101 ? 15.474 -6.479 -12.368 1.00 79.44 101 LYS A O 1
ATOM 761 N N . GLU A 1 102 ? 15.603 -4.467 -13.339 1.00 76.88 102 GLU A N 1
ATOM 762 C CA . GLU A 1 102 ? 14.932 -3.710 -12.279 1.00 76.88 102 GLU A CA 1
ATOM 763 C C . GLU A 1 102 ? 13.595 -4.333 -11.858 1.00 76.88 102 GLU A C 1
ATOM 765 O O . GLU A 1 102 ? 13.350 -4.552 -10.677 1.00 76.88 102 GLU A O 1
ATOM 770 N N . HIS A 1 103 ? 12.775 -4.758 -12.823 1.00 80.81 103 HIS A N 1
ATOM 771 C CA . HIS A 1 103 ? 11.490 -5.405 -12.534 1.00 80.81 103 HIS A CA 1
ATOM 772 C C . HIS A 1 103 ? 11.646 -6.779 -11.865 1.00 80.81 103 HIS A C 1
ATOM 774 O O . HIS A 1 103 ? 10.798 -7.188 -11.073 1.00 80.81 103 HIS A O 1
ATOM 780 N N . ALA A 1 104 ? 12.707 -7.521 -12.195 1.00 85.00 104 ALA A N 1
ATOM 781 C CA . ALA A 1 104 ? 12.981 -8.808 -11.564 1.00 85.00 104 ALA A CA 1
ATOM 782 C C . ALA A 1 104 ? 13.505 -8.615 -10.135 1.00 85.00 104 ALA A C 1
ATOM 784 O O . ALA A 1 104 ? 13.086 -9.346 -9.242 1.00 85.00 104 ALA A O 1
ATOM 785 N N . ARG A 1 105 ? 14.354 -7.602 -9.912 1.00 86.12 105 ARG A N 1
ATOM 786 C CA . ARG A 1 105 ? 14.840 -7.197 -8.584 1.00 86.12 105 ARG A CA 1
ATOM 787 C C . ARG A 1 105 ? 13.713 -6.728 -7.684 1.00 86.12 105 ARG A C 1
ATOM 789 O O . ARG A 1 105 ? 13.607 -7.212 -6.569 1.00 86.12 105 ARG A O 1
ATOM 796 N N . GLU A 1 106 ? 12.828 -5.874 -8.186 1.00 87.31 106 GLU A N 1
ATOM 797 C CA . GLU A 1 106 ? 11.668 -5.405 -7.428 1.00 87.31 106 GLU A CA 1
ATOM 798 C C . GLU A 1 106 ? 10.774 -6.577 -6.986 1.00 87.31 106 GLU A C 1
ATOM 800 O O . GLU A 1 106 ? 10.439 -6.705 -5.810 1.00 87.31 106 GLU A O 1
ATOM 805 N N . ARG A 1 107 ? 10.433 -7.494 -7.903 1.00 90.44 107 ARG A N 1
ATOM 806 C CA . ARG A 1 107 ? 9.644 -8.692 -7.557 1.00 90.44 107 ARG A CA 1
ATOM 807 C C . ARG A 1 107 ? 10.362 -9.591 -6.557 1.00 90.44 107 ARG A C 1
ATOM 809 O O . ARG A 1 107 ? 9.719 -10.135 -5.665 1.00 90.44 107 ARG A O 1
ATOM 816 N N . TYR A 1 108 ? 11.674 -9.745 -6.711 1.00 92.06 108 TYR A N 1
ATOM 817 C CA . TYR A 1 108 ? 12.491 -10.533 -5.798 1.00 92.06 108 TYR A CA 1
ATOM 818 C C . TYR A 1 108 ? 12.569 -9.898 -4.403 1.00 92.06 108 TYR A C 1
ATOM 820 O O . TYR A 1 108 ? 12.473 -10.611 -3.409 1.00 92.06 108 TYR A O 1
ATOM 828 N N . ARG A 1 109 ? 12.632 -8.566 -4.314 1.00 92.00 109 ARG A N 1
ATOM 829 C CA . ARG A 1 109 ? 12.587 -7.812 -3.055 1.00 92.00 109 ARG A CA 1
ATOM 830 C C . ARG A 1 109 ? 11.289 -8.075 -2.293 1.00 92.00 109 ARG A C 1
ATOM 832 O O . ARG A 1 109 ? 11.326 -8.425 -1.119 1.00 92.00 109 ARG A O 1
ATOM 839 N N . PHE A 1 110 ? 10.142 -8.010 -2.972 1.00 94.31 110 PHE A N 1
ATOM 840 C CA . PHE A 1 110 ? 8.864 -8.384 -2.360 1.00 94.31 110 PHE A CA 1
ATOM 841 C C . PHE A 1 110 ? 8.808 -9.871 -1.976 1.00 94.31 110 PHE A C 1
ATOM 843 O O . PHE A 1 110 ? 8.294 -10.214 -0.915 1.00 94.31 110 PHE A O 1
ATOM 850 N N . PHE A 1 111 ? 9.367 -10.760 -2.799 1.00 95.12 111 PHE A N 1
ATOM 851 C CA . PHE A 1 111 ? 9.453 -12.183 -2.472 1.00 95.12 111 PHE A CA 1
ATOM 852 C C . PHE A 1 111 ? 10.259 -12.440 -1.187 1.00 95.12 111 PHE A C 1
ATOM 854 O O . PHE A 1 111 ? 9.795 -13.205 -0.342 1.00 95.12 111 PHE A O 1
ATOM 861 N N . LYS A 1 112 ? 11.404 -11.765 -0.996 1.00 93.50 112 LYS A N 1
ATOM 862 C CA . LYS A 1 112 ? 12.233 -11.882 0.218 1.00 93.50 112 LYS A CA 1
ATOM 863 C C . LYS A 1 112 ? 11.458 -11.553 1.493 1.00 93.50 112 LYS A C 1
ATOM 865 O O . LYS A 1 112 ? 11.636 -12.233 2.499 1.00 93.50 112 LYS A O 1
ATOM 870 N N . VAL A 1 113 ? 10.573 -10.553 1.446 1.00 93.62 113 VAL A N 1
ATOM 871 C CA . VAL A 1 113 ? 9.682 -10.212 2.570 1.00 93.62 113 VAL A CA 1
ATOM 872 C C . VAL A 1 113 ? 8.833 -11.435 2.932 1.00 93.62 113 VAL A C 1
ATOM 874 O O . VAL A 1 113 ? 8.844 -11.906 4.067 1.00 93.62 113 VAL A O 1
ATOM 877 N N . ALA A 1 114 ? 8.145 -12.019 1.950 1.00 94.06 114 ALA A N 1
ATOM 878 C CA . ALA A 1 114 ? 7.282 -13.171 2.192 1.00 94.06 114 ALA A CA 1
ATOM 879 C C . ALA A 1 114 ? 8.045 -14.421 2.647 1.00 94.06 114 ALA A C 1
ATOM 881 O O . ALA A 1 114 ? 7.542 -15.187 3.470 1.00 94.06 114 ALA A O 1
ATOM 882 N N . GLU A 1 115 ? 9.244 -14.639 2.110 1.00 92.88 115 GLU A N 1
ATOM 883 C CA . GLU A 1 115 ? 10.118 -15.739 2.506 1.00 92.88 115 GLU A CA 1
ATOM 884 C C . GLU A 1 115 ? 10.558 -15.601 3.965 1.00 92.88 115 GLU A C 1
ATOM 886 O O . GLU A 1 115 ? 10.376 -16.541 4.740 1.00 92.88 115 GLU A O 1
ATOM 891 N N . ARG A 1 116 ? 11.038 -14.414 4.361 1.00 91.94 116 ARG A N 1
ATOM 892 C CA . ARG A 1 116 ? 11.515 -14.131 5.720 1.00 91.94 116 ARG A CA 1
ATOM 893 C C . ARG A 1 116 ? 10.437 -14.330 6.783 1.00 91.94 116 ARG A C 1
ATOM 895 O O . ARG A 1 116 ? 10.737 -14.866 7.846 1.00 91.94 116 ARG A O 1
ATOM 902 N N . HIS A 1 117 ? 9.198 -13.923 6.503 1.00 90.62 117 HIS A N 1
ATOM 903 C CA . HIS A 1 117 ? 8.095 -14.006 7.471 1.00 90.62 117 HIS A CA 1
ATOM 904 C C . HIS A 1 117 ? 7.216 -15.252 7.316 1.00 90.62 117 HIS A C 1
ATOM 906 O O . HIS A 1 117 ? 6.248 -15.430 8.055 1.00 90.62 117 HIS A O 1
ATOM 912 N N . GLY A 1 118 ? 7.508 -16.128 6.353 1.00 91.50 118 GLY A N 1
ATOM 913 C CA . GLY A 1 118 ? 6.673 -17.302 6.124 1.00 91.50 118 GLY A CA 1
ATOM 914 C C . GLY A 1 118 ? 5.268 -16.965 5.595 1.00 91.50 118 GLY A C 1
ATOM 915 O O . GLY A 1 118 ? 4.353 -17.777 5.724 1.00 91.50 118 GLY A O 1
ATOM 916 N N . TRP A 1 119 ? 5.090 -15.831 4.917 1.00 94.62 119 TRP A N 1
ATOM 917 C CA . TRP A 1 119 ? 3.800 -15.373 4.389 1.00 94.62 119 TRP A CA 1
ATOM 918 C C . TRP A 1 119 ? 3.466 -15.934 3.002 1.00 94.62 119 TRP A C 1
ATOM 920 O O . TRP A 1 119 ? 4.336 -16.402 2.261 1.00 94.62 119 TRP A O 1
ATOM 930 N N . GLY A 1 120 ? 2.184 -15.926 2.647 1.00 95.75 120 GLY A N 1
ATOM 931 C CA . GLY A 1 120 ? 1.725 -16.111 1.276 1.00 95.75 120 GLY A CA 1
ATOM 932 C C . GLY A 1 120 ? 2.068 -14.892 0.427 1.00 95.75 120 GLY A C 1
ATOM 933 O O . GLY A 1 120 ? 2.118 -13.773 0.933 1.00 95.75 120 GLY A O 1
ATOM 934 N N . PHE A 1 121 ? 2.324 -15.112 -0.860 1.00 96.31 121 PHE A N 1
ATOM 935 C CA . PHE A 1 121 ? 2.791 -14.072 -1.766 1.00 96.31 121 PHE A CA 1
ATOM 936 C C . PHE A 1 121 ? 2.445 -14.351 -3.218 1.00 96.31 121 PHE A C 1
ATOM 938 O O . PHE A 1 121 ? 2.717 -15.434 -3.748 1.00 96.31 121 PHE A O 1
ATOM 945 N N . VAL A 1 122 ? 1.926 -13.329 -3.892 1.00 96.12 122 VAL A N 1
ATOM 946 C CA . VAL A 1 122 ? 1.788 -13.317 -5.346 1.00 96.12 122 VAL A CA 1
ATOM 947 C C . VAL A 1 122 ? 2.146 -11.949 -5.908 1.00 96.12 122 VAL A C 1
ATOM 949 O O . VAL A 1 122 ? 1.877 -10.912 -5.306 1.00 96.12 122 VAL A O 1
ATOM 952 N N . THR A 1 123 ? 2.694 -11.953 -7.117 1.00 94.50 123 THR A N 1
ATOM 953 C CA . THR A 1 123 ? 2.840 -10.735 -7.913 1.00 94.50 123 THR A CA 1
ATOM 954 C C . THR A 1 123 ? 1.566 -10.435 -8.691 1.00 94.50 123 THR A C 1
ATOM 956 O O . THR A 1 123 ? 0.805 -11.339 -9.064 1.00 94.50 123 THR A O 1
ATOM 959 N N . VAL A 1 124 ? 1.365 -9.144 -8.925 1.00 92.31 124 VAL A N 1
ATOM 960 C CA . VAL A 1 124 ? 0.211 -8.559 -9.601 1.00 92.31 124 VAL A CA 1
ATOM 961 C C . VAL A 1 124 ? 0.721 -7.643 -10.700 1.00 92.31 124 VAL A C 1
ATOM 963 O O . VAL A 1 124 ? 1.732 -6.955 -10.532 1.00 92.31 124 VAL A O 1
ATOM 966 N N . ARG A 1 125 ? 0.046 -7.641 -11.849 1.00 86.75 125 ARG A N 1
ATOM 967 C CA . ARG A 1 125 ? 0.342 -6.661 -12.896 1.00 86.75 125 ARG A CA 1
ATOM 968 C C . ARG A 1 125 ? -0.271 -5.308 -12.516 1.00 86.75 125 ARG A C 1
ATOM 970 O O . ARG A 1 125 ? -1.464 -5.273 -12.211 1.00 86.75 125 ARG A O 1
ATOM 977 N N . PRO A 1 126 ? 0.506 -4.210 -12.539 1.00 79.88 126 PRO A N 1
ATOM 978 C CA . PRO A 1 126 ? -0.061 -2.889 -12.312 1.00 79.88 126 PRO A CA 1
ATOM 979 C C . PRO A 1 126 ? -1.110 -2.581 -13.392 1.00 79.88 126 PRO A C 1
ATOM 981 O O . PRO A 1 126 ? -0.984 -3.087 -14.513 1.00 79.88 126 PRO A O 1
ATOM 984 N N . PRO A 1 127 ? -2.136 -1.769 -13.078 1.00 72.81 127 PRO A N 1
ATOM 985 C CA . PRO A 1 127 ? -3.149 -1.394 -14.055 1.00 72.81 127 PRO A CA 1
ATOM 986 C C . PRO A 1 127 ? -2.476 -0.717 -15.250 1.00 72.81 127 PRO A C 1
ATOM 988 O O . PRO A 1 127 ? -1.729 0.247 -15.081 1.00 72.81 127 PRO A O 1
ATOM 991 N N . SER A 1 128 ? -2.723 -1.238 -16.451 1.00 66.25 128 SER A N 1
ATOM 992 C CA . SER A 1 128 ? -2.223 -0.615 -17.672 1.00 66.25 128 SER A CA 1
ATOM 993 C C . SER A 1 128 ? -3.203 0.459 -18.132 1.00 66.25 128 SER A C 1
ATOM 995 O O . SER A 1 128 ? -4.372 0.164 -18.378 1.00 66.25 128 SER A O 1
ATOM 997 N N . ASP A 1 129 ? -2.736 1.700 -18.293 1.00 53.66 129 ASP A N 1
ATOM 998 C CA . ASP A 1 129 ? -3.533 2.777 -18.903 1.00 53.66 129 ASP A CA 1
ATOM 999 C C . ASP A 1 129 ? -3.747 2.560 -20.423 1.00 53.66 129 ASP A C 1
ATOM 1001 O O . ASP A 1 129 ? -4.487 3.313 -21.057 1.00 53.66 129 ASP A O 1
ATOM 1005 N N . SER A 1 130 ? -3.119 1.533 -21.019 1.00 49.84 130 SER A N 1
ATOM 1006 C CA . SER A 1 130 ? -3.216 1.209 -22.452 1.00 49.84 130 SER A CA 1
ATOM 1007 C C . SER A 1 130 ? -4.414 0.348 -22.851 1.00 49.84 130 SER A C 1
ATOM 1009 O O . SER A 1 130 ? -4.646 0.156 -24.046 1.00 49.84 130 SER A O 1
ATOM 1011 N N . ASP A 1 131 ? -5.165 -0.208 -21.904 1.00 52.53 131 ASP A N 1
ATOM 1012 C CA . ASP A 1 131 ? -5.936 -1.409 -22.212 1.00 52.53 131 ASP A CA 1
ATOM 1013 C C . ASP A 1 131 ? -7.425 -1.134 -22.403 1.00 52.53 131 ASP A C 1
ATOM 1015 O O . ASP A 1 131 ? -8.217 -1.246 -21.484 1.00 52.53 131 ASP A O 1
ATOM 1019 N N . VAL A 1 132 ? -7.784 -0.946 -23.676 1.00 54.56 132 VAL A N 1
ATOM 1020 C CA . VAL A 1 132 ? -9.137 -1.046 -24.249 1.00 54.56 132 VAL A CA 1
ATOM 1021 C C . VAL A 1 132 ? -9.951 0.249 -24.181 1.00 54.56 132 VAL A C 1
ATOM 1023 O O . VAL A 1 132 ? -10.554 0.625 -23.179 1.00 54.56 132 VAL A O 1
ATOM 1026 N N . THR A 1 133 ? -10.030 0.921 -25.332 1.00 56.88 133 THR A N 1
ATOM 1027 C CA . THR A 1 133 ? -11.099 1.885 -25.609 1.00 56.88 133 THR A CA 1
ATOM 1028 C C . THR A 1 133 ? -12.320 1.101 -26.070 1.00 56.88 133 THR A C 1
ATOM 1030 O O . THR A 1 133 ? -12.359 0.586 -27.188 1.00 56.88 133 THR A O 1
ATOM 1033 N N . LYS A 1 134 ? -13.324 0.975 -25.205 1.00 64.88 134 LYS A N 1
ATOM 1034 C CA . LYS A 1 134 ? -14.590 0.344 -25.562 1.00 64.88 134 LYS A CA 1
ATOM 1035 C C . LYS A 1 134 ? -15.492 1.400 -26.182 1.00 64.88 134 LYS A C 1
ATOM 1037 O O . LYS A 1 134 ? -15.771 2.428 -25.567 1.00 64.88 134 LYS A O 1
ATOM 1042 N N . LYS A 1 135 ? -15.927 1.167 -27.419 1.00 66.25 135 LYS A N 1
ATOM 1043 C CA . LYS A 1 135 ? -16.905 2.036 -28.073 1.00 66.25 135 LYS A CA 1
ATOM 1044 C C . LYS A 1 135 ? -18.278 1.774 -27.448 1.00 66.25 135 LYS A C 1
ATOM 1046 O O . LYS A 1 135 ? -18.789 0.658 -27.540 1.00 66.25 135 LYS A O 1
ATOM 1051 N N . LYS A 1 136 ? -18.843 2.777 -26.783 1.00 77.12 136 LYS A N 1
ATOM 1052 C CA . LYS A 1 136 ? -20.216 2.771 -26.275 1.00 77.12 136 LYS A CA 1
ATOM 1053 C C . LYS A 1 136 ? -21.209 2.788 -27.440 1.00 77.12 136 LYS A C 1
ATOM 1055 O O . LYS A 1 136 ? -20.874 3.153 -28.570 1.00 77.12 136 LYS A O 1
ATOM 1060 N N . SER A 1 137 ? -22.448 2.386 -27.161 1.00 74.50 137 SER A N 1
ATOM 1061 C CA . SER A 1 137 ? -23.552 2.383 -28.132 1.00 74.50 137 SER A CA 1
ATOM 1062 C C . SER A 1 137 ? -23.887 3.780 -28.672 1.00 74.50 137 SER A C 1
ATOM 1064 O O . SER A 1 137 ? -24.392 3.889 -29.784 1.00 74.50 137 SER A O 1
ATOM 1066 N N . ASP A 1 138 ? -23.554 4.836 -27.927 1.00 80.88 138 ASP A N 1
ATOM 1067 C CA . ASP A 1 138 ? -23.685 6.246 -28.320 1.00 80.88 138 ASP A CA 1
ATOM 1068 C C . ASP A 1 138 ? -22.531 6.753 -29.217 1.00 80.88 138 ASP A C 1
ATOM 1070 O O . ASP A 1 138 ? -22.512 7.914 -29.618 1.00 80.88 138 ASP A O 1
ATOM 1074 N N . GLY A 1 139 ? -21.561 5.891 -29.545 1.00 73.25 139 GLY A N 1
ATOM 1075 C CA . GLY A 1 139 ? -20.397 6.232 -30.361 1.00 73.25 139 GLY A CA 1
ATOM 1076 C C . GLY A 1 139 ? -19.226 6.852 -29.596 1.00 73.25 139 GLY A C 1
ATOM 1077 O O . GLY A 1 139 ? -18.179 7.077 -30.208 1.00 73.25 139 GLY A O 1
ATOM 1078 N N . THR A 1 140 ? -19.354 7.080 -28.286 1.00 78.56 140 THR A N 1
ATOM 1079 C CA . THR A 1 140 ? -18.256 7.552 -27.433 1.00 78.56 140 THR A CA 1
ATOM 1080 C C . THR A 1 140 ? -17.296 6.414 -27.082 1.00 78.56 140 THR A C 1
ATOM 1082 O O . THR A 1 140 ? -17.638 5.235 -27.168 1.00 78.56 140 THR A O 1
ATOM 1085 N N . TYR A 1 141 ? -16.062 6.751 -26.713 1.00 68.00 141 TYR A N 1
ATOM 1086 C CA . TYR A 1 141 ? -15.064 5.773 -26.289 1.00 68.00 141 TYR A CA 1
ATOM 1087 C C . TYR A 1 141 ? -14.842 5.886 -24.786 1.00 68.00 141 TYR A C 1
ATOM 1089 O O . TYR A 1 141 ? -14.487 6.951 -24.286 1.00 68.00 141 TYR A O 1
ATOM 1097 N N . GLU A 1 142 ? -15.007 4.779 -24.072 1.00 68.38 142 GLU A N 1
ATOM 1098 C CA . GLU A 1 142 ? -14.668 4.678 -22.659 1.00 68.38 142 GLU A CA 1
ATOM 1099 C C . GLU A 1 142 ? -13.345 3.939 -22.512 1.00 68.38 142 GLU A C 1
ATOM 1101 O O . GLU A 1 142 ? -13.152 2.868 -23.090 1.00 68.38 142 GLU A O 1
ATOM 1106 N N . ARG A 1 143 ? -12.410 4.536 -21.771 1.00 65.06 143 ARG A N 1
ATOM 1107 C CA . ARG A 1 143 ? -11.179 3.853 -21.375 1.00 65.06 143 ARG A CA 1
ATOM 1108 C C . ARG A 1 143 ? -11.520 2.944 -20.207 1.00 65.06 143 ARG A C 1
ATOM 1110 O O . ARG A 1 143 ? -11.792 3.429 -19.111 1.00 65.06 143 ARG A O 1
ATOM 1117 N N . GLU A 1 144 ? -11.520 1.645 -20.453 1.00 69.31 144 GLU A N 1
ATOM 1118 C CA . GLU A 1 144 ? -11.640 0.657 -19.391 1.00 69.31 144 GLU A CA 1
ATOM 1119 C C . GLU A 1 144 ? -10.241 0.431 -18.804 1.00 69.31 144 GLU A C 1
ATOM 1121 O O . GLU A 1 144 ? -9.265 0.336 -19.537 1.00 69.31 144 GLU A O 1
ATOM 1126 N N . ARG A 1 145 ? -10.089 0.417 -17.477 1.00 72.06 145 ARG A N 1
ATOM 1127 C CA . ARG A 1 145 ? -8.810 0.033 -16.864 1.00 72.06 145 ARG A CA 1
ATOM 1128 C C . ARG A 1 145 ? -8.844 -1.458 -16.614 1.00 72.06 145 ARG A C 1
ATOM 1130 O O . ARG A 1 145 ? -9.641 -1.922 -15.802 1.00 72.06 145 ARG A O 1
ATOM 1137 N N . ARG A 1 146 ? -7.964 -2.207 -17.276 1.00 79.75 146 ARG A N 1
ATOM 1138 C CA . ARG A 1 146 ? -7.838 -3.640 -17.023 1.00 79.75 146 ARG A CA 1
ATOM 1139 C C . ARG A 1 146 ? -6.995 -3.878 -15.774 1.00 79.75 146 ARG A C 1
ATOM 1141 O O . ARG A 1 146 ? -5.799 -3.587 -15.751 1.00 79.75 146 ARG A O 1
ATOM 1148 N N . TYR A 1 147 ? -7.631 -4.421 -14.743 1.00 84.75 147 TYR A N 1
ATOM 1149 C CA . TYR A 1 147 ? -6.968 -4.844 -13.515 1.00 84.75 147 TYR A CA 1
ATOM 1150 C C . TYR A 1 147 ? -6.564 -6.320 -13.601 1.00 84.75 147 TYR A C 1
ATOM 1152 O O . TYR A 1 147 ? -7.172 -7.115 -14.319 1.00 84.75 147 TYR A O 1
ATOM 1160 N N . ASP A 1 148 ? -5.513 -6.701 -12.875 1.00 89.25 148 ASP A N 1
ATOM 1161 C CA . ASP A 1 148 ? -5.187 -8.113 -12.676 1.00 89.25 148 ASP A CA 1
ATOM 1162 C C . ASP A 1 148 ? -6.301 -8.771 -11.826 1.00 89.25 148 ASP A C 1
ATOM 1164 O O . ASP A 1 148 ? -6.650 -8.218 -10.776 1.00 89.25 148 ASP A O 1
ATOM 1168 N N . PRO A 1 149 ? -6.838 -9.949 -12.208 1.00 90.62 149 PRO A N 1
ATOM 1169 C CA . PRO A 1 149 ? -7.938 -10.609 -11.486 1.00 90.62 149 PRO A CA 1
ATOM 1170 C C . PRO A 1 149 ? -7.662 -10.885 -9.999 1.00 90.62 149 PRO A C 1
ATOM 1172 O O . PRO A 1 149 ? -8.571 -11.176 -9.215 1.00 90.62 149 PRO A O 1
ATOM 1175 N N . LYS A 1 150 ? -6.390 -10.855 -9.584 1.00 91.81 150 LYS A N 1
ATOM 1176 C CA . LYS A 1 150 ? -6.001 -11.020 -8.181 1.00 91.81 150 LYS A CA 1
ATOM 1177 C C . LYS A 1 150 ? -6.253 -9.774 -7.333 1.00 91.81 150 LYS A C 1
ATOM 1179 O O . LYS A 1 150 ? -6.519 -9.936 -6.149 1.00 91.81 150 LYS A O 1
ATOM 1184 N N . ILE A 1 151 ? -6.173 -8.576 -7.917 1.00 92.75 151 ILE A N 1
ATOM 1185 C CA . ILE A 1 151 ? -6.324 -7.291 -7.211 1.00 92.75 151 ILE A CA 1
ATOM 1186 C C . ILE A 1 151 ? -7.604 -6.543 -7.593 1.00 92.75 151 ILE A C 1
ATOM 1188 O O . ILE A 1 151 ? -8.009 -5.622 -6.892 1.00 92.75 151 ILE A O 1
ATOM 1192 N N . GLU A 1 152 ? -8.253 -6.932 -8.689 1.00 92.38 152 GLU A N 1
ATOM 1193 C CA . GLU A 1 152 ? -9.507 -6.341 -9.162 1.00 92.38 152 GLU A CA 1
ATOM 1194 C C . GLU A 1 152 ? -10.578 -6.202 -8.060 1.00 92.38 152 GLU A C 1
ATOM 1196 O O . GLU A 1 152 ? -11.119 -5.102 -7.934 1.00 92.38 152 GLU A O 1
ATOM 1201 N N . PRO A 1 153 ? -10.822 -7.204 -7.185 1.00 94.31 153 PRO A N 1
ATOM 1202 C CA . PRO A 1 153 ? -11.768 -7.039 -6.082 1.00 94.31 153 PRO A CA 1
ATOM 1203 C C . PRO A 1 153 ? -11.396 -5.896 -5.129 1.00 94.31 153 PRO A C 1
ATOM 1205 O O . PRO A 1 153 ? -12.272 -5.158 -4.700 1.00 94.31 153 PRO A O 1
ATOM 1208 N N . ALA A 1 154 ? -10.106 -5.674 -4.857 1.00 93.25 154 ALA A N 1
ATOM 1209 C CA . ALA A 1 154 ? -9.665 -4.569 -4.007 1.00 93.25 154 ALA A CA 1
ATOM 1210 C C . ALA A 1 154 ? -9.945 -3.205 -4.658 1.00 93.25 154 ALA A C 1
ATOM 1212 O O . ALA A 1 154 ? -10.428 -2.287 -3.998 1.00 93.25 154 ALA A O 1
ATOM 1213 N N . TYR A 1 155 ? -9.702 -3.078 -5.969 1.00 91.12 155 TYR A N 1
ATOM 1214 C CA . TYR A 1 155 ? -10.038 -1.862 -6.719 1.00 91.12 155 TYR A CA 1
ATOM 1215 C C . TYR A 1 155 ? -11.549 -1.618 -6.828 1.00 91.12 155 TYR A C 1
ATOM 1217 O O . TYR A 1 155 ? -11.946 -0.465 -6.994 1.00 91.12 155 TYR A O 1
ATOM 1225 N N . ALA A 1 156 ? -12.372 -2.666 -6.757 1.00 91.31 156 ALA A N 1
ATOM 1226 C CA . ALA A 1 156 ? -13.828 -2.558 -6.754 1.00 91.31 156 ALA A CA 1
ATOM 1227 C C . ALA A 1 156 ? -14.384 -2.212 -5.362 1.00 91.31 156 ALA A C 1
ATOM 1229 O O . ALA A 1 156 ? -15.249 -1.347 -5.252 1.00 91.31 156 ALA A O 1
ATOM 1230 N N . THR A 1 157 ? -13.867 -2.844 -4.305 1.00 92.75 157 THR A N 1
ATOM 1231 C CA . THR A 1 157 ? -14.368 -2.689 -2.932 1.00 92.75 157 THR A CA 1
ATOM 1232 C C . THR A 1 157 ? -13.845 -1.429 -2.253 1.00 92.75 157 THR A C 1
ATOM 1234 O O . THR A 1 157 ? -14.611 -0.741 -1.585 1.00 92.75 157 THR A O 1
ATOM 1237 N N . VAL A 1 158 ? -12.562 -1.087 -2.412 1.00 92.69 158 VAL A N 1
ATOM 1238 C CA . VAL A 1 158 ? -11.933 0.090 -1.779 1.00 92.69 158 VAL A CA 1
ATOM 1239 C C . VAL A 1 158 ? -11.219 0.981 -2.803 1.00 92.69 158 VAL A C 1
ATOM 1241 O O . VAL A 1 158 ? -10.027 1.266 -2.666 1.00 92.69 158 VAL A O 1
ATOM 1244 N N . PRO A 1 159 ? -11.931 1.475 -3.839 1.00 90.12 159 PRO A N 1
ATOM 1245 C CA . PRO A 1 159 ? -11.328 2.300 -4.886 1.00 90.12 159 PRO A CA 1
ATOM 1246 C C . PRO A 1 159 ? -10.638 3.551 -4.328 1.00 90.12 159 PRO A C 1
ATOM 1248 O O . PRO A 1 159 ? -9.599 3.947 -4.855 1.00 90.12 159 PRO A O 1
ATOM 1251 N N . ASP A 1 160 ? -11.180 4.123 -3.248 1.00 88.56 160 ASP A N 1
ATOM 1252 C CA . ASP A 1 160 ? -10.687 5.352 -2.614 1.00 88.56 160 ASP A CA 1
ATOM 1253 C C . ASP A 1 160 ? -9.284 5.199 -2.008 1.00 88.56 160 ASP A C 1
ATOM 1255 O O . ASP A 1 160 ? -8.546 6.174 -1.945 1.00 88.56 160 ASP A O 1
ATOM 1259 N N . LEU A 1 161 ? -8.897 3.986 -1.595 1.00 90.00 161 LEU A N 1
ATOM 1260 C CA . LEU A 1 161 ? -7.566 3.689 -1.043 1.00 90.00 161 LEU A CA 1
ATOM 1261 C C . LEU A 1 161 ? -6.555 3.252 -2.116 1.00 90.00 161 LEU A C 1
ATOM 1263 O O . LEU A 1 161 ? -5.340 3.256 -1.897 1.00 90.00 161 LEU A O 1
ATOM 1267 N N . MET A 1 162 ? -7.062 2.832 -3.275 1.00 88.56 162 MET A N 1
ATOM 1268 C CA . MET A 1 162 ? -6.284 2.183 -4.332 1.00 88.56 162 MET A CA 1
ATOM 1269 C C . MET A 1 162 ? -5.944 3.130 -5.490 1.00 88.56 162 MET A C 1
ATOM 1271 O O . MET A 1 162 ? -5.024 2.859 -6.265 1.00 88.56 162 MET A O 1
ATOM 1275 N N . ARG A 1 163 ? -6.695 4.225 -5.656 1.00 84.44 163 ARG A N 1
ATOM 1276 C CA . ARG A 1 163 ? -6.551 5.187 -6.759 1.00 84.44 163 ARG A CA 1
ATOM 1277 C C . ARG A 1 163 ? -6.036 6.529 -6.244 1.00 84.44 163 ARG A C 1
ATOM 1279 O O . ARG A 1 163 ? -6.291 6.903 -5.107 1.00 84.44 163 ARG A O 1
ATOM 1286 N N . ALA A 1 164 ? -5.336 7.267 -7.107 1.00 77.50 164 ALA A N 1
ATOM 1287 C CA . ALA A 1 164 ? -4.969 8.649 -6.806 1.00 77.50 164 ALA A CA 1
ATOM 1288 C C . ALA A 1 164 ? -6.228 9.503 -6.618 1.00 77.50 164 ALA A C 1
ATOM 1290 O O . ALA A 1 164 ? -7.178 9.398 -7.400 1.00 77.50 164 ALA A O 1
ATOM 1291 N N . ARG A 1 165 ? -6.199 10.370 -5.608 1.00 73.94 165 ARG A N 1
ATOM 1292 C CA . ARG A 1 165 ? -7.281 11.302 -5.287 1.00 73.94 165 ARG A CA 1
ATOM 1293 C C . ARG A 1 165 ? -6.757 12.518 -4.529 1.00 73.94 165 ARG A C 1
ATOM 1295 O O . ARG A 1 165 ? -5.602 12.555 -4.107 1.00 73.94 165 ARG A O 1
ATOM 1302 N N . PHE A 1 166 ? -7.619 13.508 -4.320 1.00 64.75 166 PHE A N 1
ATOM 1303 C CA . PHE A 1 166 ? -7.319 14.612 -3.410 1.00 64.75 166 PHE A CA 1
ATOM 1304 C C . PHE A 1 166 ? -7.067 14.067 -1.992 1.00 64.75 166 PHE A C 1
ATOM 1306 O O . PHE A 1 166 ? -7.773 13.174 -1.542 1.00 64.75 166 PHE A O 1
ATOM 1313 N N . GLY A 1 167 ? -5.995 14.521 -1.332 1.00 63.47 167 GLY A N 1
ATOM 1314 C CA . GLY A 1 167 ? -5.537 13.985 -0.037 1.00 63.47 167 GLY A CA 1
ATOM 1315 C C . GLY A 1 167 ? -4.651 12.729 -0.116 1.00 63.47 167 GLY A C 1
ATOM 1316 O O . GLY A 1 167 ? -3.838 12.508 0.774 1.00 63.47 167 GLY A O 1
ATOM 1317 N N . GLN A 1 168 ? -4.715 11.949 -1.203 1.00 67.88 168 GLN A N 1
ATOM 1318 C CA . GLN A 1 168 ? -3.804 10.826 -1.486 1.00 67.88 168 GLN A CA 1
ATOM 1319 C C . GLN A 1 168 ? -3.180 11.002 -2.882 1.00 67.88 168 GLN A C 1
ATOM 1321 O O . GLN A 1 168 ? -3.599 10.352 -3.847 1.00 67.88 168 GLN A O 1
ATOM 1326 N N . PRO A 1 169 ? -2.193 11.909 -3.029 1.00 60.09 169 PRO A N 1
ATOM 1327 C CA . PRO A 1 169 ? -1.666 12.263 -4.346 1.00 60.09 169 PRO A CA 1
ATOM 1328 C C . PRO A 1 169 ? -0.885 11.117 -4.997 1.00 60.09 169 PRO A C 1
ATOM 1330 O O . PRO A 1 169 ? -0.729 11.094 -6.216 1.00 60.09 169 PRO A O 1
ATOM 1333 N N . ILE A 1 170 ? -0.399 10.165 -4.198 1.00 72.19 170 ILE A N 1
ATOM 1334 C CA . ILE A 1 170 ? 0.395 9.036 -4.673 1.00 72.19 170 ILE A CA 1
ATOM 1335 C C . ILE A 1 170 ? -0.541 7.834 -4.865 1.00 72.19 170 ILE A C 1
ATOM 1337 O O . ILE A 1 170 ? -1.048 7.306 -3.873 1.00 72.19 170 ILE A O 1
ATOM 1341 N N . PRO A 1 171 ? -0.797 7.388 -6.112 1.00 71.94 171 PRO A N 1
ATOM 1342 C CA . PRO A 1 171 ? -1.592 6.190 -6.344 1.00 71.94 171 PRO A CA 1
ATOM 1343 C C . PRO A 1 171 ? -0.876 4.961 -5.786 1.00 71.94 171 PRO A C 1
ATOM 1345 O O . PRO A 1 171 ? 0.330 4.795 -5.978 1.00 71.94 171 PRO A O 1
ATOM 1348 N N . THR A 1 172 ? -1.631 4.048 -5.181 1.00 78.62 172 THR A N 1
ATOM 1349 C CA . THR A 1 172 ? -1.104 2.737 -4.799 1.00 78.62 172 THR A CA 1
ATOM 1350 C C . THR A 1 172 ? -0.903 1.894 -6.061 1.00 78.62 172 THR A C 1
ATOM 1352 O O . THR A 1 172 ? -1.835 1.269 -6.577 1.00 78.62 172 THR A O 1
ATOM 1355 N N . VAL A 1 173 ? 0.319 1.881 -6.598 1.00 83.31 173 VAL A N 1
ATOM 1356 C CA . VAL A 1 173 ? 0.685 1.032 -7.744 1.00 83.31 173 VAL A CA 1
ATOM 1357 C C . VAL A 1 173 ? 1.044 -0.355 -7.233 1.00 83.31 173 VAL A C 1
ATOM 1359 O O . VAL A 1 173 ? 2.211 -0.689 -7.048 1.00 83.31 173 VAL A O 1
ATOM 1362 N N . VAL A 1 174 ? 0.015 -1.160 -6.977 1.00 90.31 174 VAL A N 1
ATOM 1363 C CA . VAL A 1 174 ? 0.169 -2.500 -6.404 1.00 90.31 174 VAL A CA 1
ATOM 1364 C C . VAL A 1 174 ? 0.924 -3.423 -7.357 1.00 90.31 174 VAL A C 1
ATOM 1366 O O . VAL A 1 174 ? 0.560 -3.583 -8.522 1.00 90.31 174 VAL A O 1
ATOM 1369 N N . ARG A 1 175 ? 1.963 -4.070 -6.829 1.00 93.31 175 ARG A N 1
ATOM 1370 C CA . ARG A 1 175 ? 2.802 -5.052 -7.536 1.00 93.31 175 ARG A CA 1
ATOM 1371 C C . ARG A 1 175 ? 2.878 -6.390 -6.812 1.00 93.31 175 ARG A C 1
ATOM 1373 O O . ARG A 1 175 ? 3.179 -7.412 -7.432 1.00 93.31 175 ARG A O 1
ATOM 1380 N N . ALA A 1 176 ? 2.590 -6.387 -5.518 1.00 95.56 176 ALA A N 1
ATOM 1381 C CA . ALA A 1 176 ? 2.670 -7.532 -4.634 1.00 95.56 176 ALA A CA 1
ATOM 1382 C C . ALA A 1 176 ? 1.428 -7.610 -3.748 1.00 95.56 176 ALA A C 1
ATOM 1384 O O . ALA A 1 176 ? 0.942 -6.580 -3.289 1.00 95.56 176 ALA A O 1
ATOM 1385 N N . ILE A 1 177 ? 0.950 -8.827 -3.489 1.00 97.19 177 ILE A N 1
ATOM 1386 C CA . ILE A 1 177 ? -0.024 -9.113 -2.434 1.00 97.19 177 ILE A CA 1
ATOM 1387 C C . ILE A 1 177 ? 0.585 -10.140 -1.487 1.00 97.19 177 ILE A C 1
ATOM 1389 O O . ILE A 1 177 ? 1.162 -11.139 -1.928 1.00 97.19 177 ILE A O 1
ATOM 1393 N N . PHE A 1 178 ? 0.411 -9.885 -0.199 1.00 97.06 178 PHE A N 1
ATOM 1394 C CA . PHE A 1 178 ? 0.837 -10.695 0.920 1.00 97.06 178 PHE A CA 1
ATOM 1395 C C . PHE A 1 178 ? -0.374 -11.157 1.722 1.00 97.06 178 PHE A C 1
ATOM 1397 O O . PHE A 1 178 ? 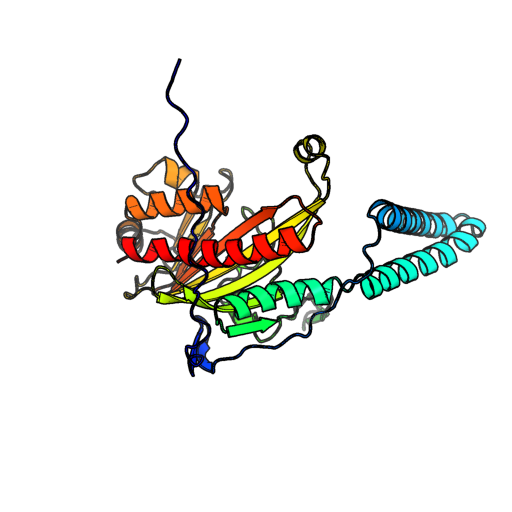-1.329 -10.407 1.924 1.00 97.06 178 PHE A O 1
ATOM 1404 N N . TRP A 1 179 ? -0.288 -12.381 2.227 1.00 96.69 179 TRP A N 1
ATOM 1405 C CA . TRP A 1 179 ? -1.215 -12.917 3.215 1.00 96.69 179 TRP A CA 1
ATOM 1406 C C . TRP A 1 179 ? -0.404 -13.508 4.348 1.00 96.69 179 TRP A C 1
ATOM 1408 O O . TRP A 1 179 ? 0.494 -14.318 4.115 1.00 96.69 179 TRP A O 1
ATOM 1418 N N . GLY A 1 180 ? -0.718 -13.153 5.579 1.00 94.31 180 GLY A N 1
ATOM 1419 C CA . GLY A 1 180 ? 0.111 -13.585 6.686 1.00 94.31 180 GLY A CA 1
ATOM 1420 C C . GLY A 1 180 ? -0.572 -13.452 8.020 1.00 94.31 180 GLY A C 1
ATOM 1421 O O . GLY A 1 180 ? -1.770 -13.195 8.116 1.00 94.31 180 GLY A O 1
ATOM 1422 N N . ARG A 1 181 ? 0.233 -13.648 9.055 1.00 93.06 181 ARG A N 1
ATOM 1423 C CA . ARG A 1 181 ? -0.091 -13.279 10.423 1.00 93.06 181 ARG A CA 1
ATOM 1424 C C . ARG A 1 181 ? 0.995 -12.349 10.919 1.00 93.06 181 ARG A C 1
ATOM 1426 O O . ARG A 1 181 ? 2.171 -12.598 10.647 1.00 93.06 181 ARG A O 1
ATOM 1433 N N . THR A 1 182 ? 0.599 -11.287 11.605 1.00 89.31 182 THR A N 1
ATOM 1434 C CA . THR A 1 182 ? 1.556 -10.397 12.265 1.00 89.31 182 THR A CA 1
ATOM 1435 C C . THR A 1 182 ? 2.260 -11.132 13.390 1.00 89.31 182 THR A C 1
ATOM 1437 O O . THR A 1 182 ? 1.690 -12.032 14.014 1.00 89.31 182 THR A O 1
ATOM 1440 N N . ARG A 1 183 ? 3.510 -10.759 13.656 1.00 87.62 183 ARG A N 1
ATOM 1441 C CA . ARG A 1 183 ? 4.310 -11.421 14.681 1.00 87.62 183 ARG A CA 1
ATOM 1442 C C . ARG A 1 183 ? 3.824 -11.038 16.074 1.00 87.62 183 ARG A C 1
ATOM 1444 O O . ARG A 1 183 ? 3.695 -11.911 16.928 1.00 87.62 183 ARG A O 1
ATOM 1451 N N . ARG A 1 184 ? 3.516 -9.757 16.285 1.00 86.88 184 ARG A N 1
ATOM 1452 C CA . ARG A 1 184 ? 3.079 -9.221 17.578 1.00 86.88 184 ARG A CA 1
ATOM 1453 C C . ARG A 1 184 ? 1.697 -9.704 18.016 1.00 86.88 184 ARG A C 1
ATOM 1455 O O . ARG A 1 184 ? 1.530 -10.037 19.185 1.00 86.88 184 ARG A O 1
ATOM 1462 N N . TYR A 1 185 ? 0.719 -9.734 17.108 1.00 84.56 185 TYR A N 1
ATOM 1463 C CA . TYR A 1 185 ? -0.678 -10.033 17.457 1.00 84.56 185 TYR A CA 1
ATOM 1464 C C . TYR A 1 185 ? -1.162 -11.403 16.967 1.00 84.56 185 TYR A C 1
ATOM 1466 O O . TYR A 1 185 ? -2.220 -11.864 17.387 1.00 84.56 185 TYR A O 1
ATOM 1474 N N . GLY A 1 186 ? -0.430 -12.069 16.067 1.00 87.25 186 GLY A N 1
ATOM 1475 C CA . GLY A 1 186 ? -0.849 -13.351 15.488 1.00 87.25 186 GLY A CA 1
ATOM 1476 C C . GLY A 1 186 ? -2.109 -13.256 14.617 1.00 87.25 186 GLY A C 1
ATOM 1477 O O . GLY A 1 186 ? -2.695 -14.282 14.255 1.00 87.25 186 GLY A O 1
ATOM 1478 N N . LEU A 1 187 ? -2.542 -12.041 14.278 1.00 89.31 187 LEU A N 1
ATOM 1479 C CA . LEU A 1 187 ? -3.793 -11.788 13.574 1.00 89.31 187 LEU A CA 1
ATOM 1480 C C . LEU A 1 187 ? -3.592 -11.923 12.066 1.00 89.31 187 LEU A C 1
ATOM 1482 O O . LEU A 1 187 ? -2.594 -11.415 11.539 1.00 89.31 187 LEU A O 1
ATOM 1486 N N . PRO A 1 188 ? -4.529 -12.582 11.361 1.00 93.06 188 PRO A N 1
ATOM 1487 C CA . PRO A 1 188 ? -4.459 -12.685 9.917 1.00 93.06 188 PRO A CA 1
ATOM 1488 C C . PRO A 1 188 ? -4.563 -11.302 9.268 1.00 93.06 188 PRO A C 1
ATOM 1490 O O . PRO A 1 188 ? -5.327 -10.449 9.720 1.00 93.06 188 PRO A O 1
ATOM 1493 N N . PHE A 1 189 ? -3.811 -11.098 8.193 1.00 95.06 189 PHE A N 1
ATOM 1494 C CA . PHE A 1 189 ? -3.895 -9.892 7.380 1.00 95.06 189 PHE A CA 1
ATOM 1495 C C . PHE A 1 189 ? -3.779 -10.209 5.893 1.00 95.06 189 PHE A C 1
ATOM 1497 O O . PHE A 1 189 ? -3.216 -11.232 5.487 1.00 95.06 189 PHE A O 1
ATOM 1504 N N . TRP A 1 190 ? -4.268 -9.262 5.106 1.00 97.25 190 TRP A N 1
ATOM 1505 C CA . TRP A 1 190 ? -4.038 -9.139 3.677 1.00 97.25 190 TRP A CA 1
ATOM 1506 C C . TRP A 1 190 ? -3.333 -7.810 3.423 1.00 97.25 190 TRP A C 1
ATOM 1508 O O . TRP A 1 190 ? -3.755 -6.802 3.976 1.00 97.25 190 TRP A O 1
ATOM 1518 N N . LEU A 1 191 ? -2.271 -7.778 2.620 1.00 97.38 191 LEU A N 1
ATOM 1519 C CA . LEU A 1 191 ? -1.538 -6.543 2.334 1.00 97.38 191 LEU A CA 1
ATOM 1520 C C . LEU A 1 191 ? -1.123 -6.485 0.869 1.00 97.38 191 LEU A C 1
ATOM 1522 O O . LEU A 1 191 ? -0.401 -7.346 0.384 1.00 97.38 191 LEU A O 1
ATOM 1526 N N . ALA A 1 192 ? -1.537 -5.441 0.169 1.00 96.38 192 ALA A N 1
ATOM 1527 C CA . ALA A 1 192 ? -1.029 -5.066 -1.137 1.00 96.38 192 ALA A CA 1
ATOM 1528 C C . ALA A 1 192 ? 0.088 -4.029 -0.995 1.00 96.38 192 ALA A C 1
ATOM 1530 O O . ALA A 1 192 ? -0.064 -3.053 -0.266 1.00 96.38 192 ALA A O 1
ATOM 1531 N N . ALA A 1 193 ? 1.194 -4.215 -1.714 1.00 95.44 193 ALA A N 1
ATOM 1532 C CA . ALA A 1 193 ? 2.315 -3.282 -1.720 1.00 95.44 193 ALA A CA 1
ATOM 1533 C C . ALA A 1 193 ? 2.775 -2.947 -3.139 1.00 95.44 193 ALA A C 1
ATOM 1535 O O . ALA A 1 193 ? 2.646 -3.739 -4.081 1.00 95.44 193 ALA A O 1
ATOM 1536 N N . GLY A 1 194 ? 3.346 -1.759 -3.268 1.00 93.06 194 GLY A N 1
ATOM 1537 C CA . GLY A 1 194 ? 3.883 -1.207 -4.496 1.00 93.06 194 GLY A CA 1
ATOM 1538 C C . GLY A 1 194 ? 5.065 -0.295 -4.223 1.00 93.06 194 GLY A C 1
ATOM 1539 O O . GLY A 1 194 ? 5.237 0.187 -3.104 1.00 93.06 194 GLY A O 1
ATOM 1540 N N . SER A 1 195 ? 5.862 -0.027 -5.253 1.00 90.75 195 SER A N 1
ATOM 1541 C CA . SER A 1 195 ? 6.895 1.000 -5.193 1.00 90.75 195 SER A CA 1
ATOM 1542 C C . SER A 1 195 ? 6.874 1.889 -6.430 1.00 90.75 195 SER A C 1
ATOM 1544 O O . SER A 1 195 ? 6.491 1.467 -7.528 1.00 90.75 195 SER A O 1
ATOM 1546 N N . LEU A 1 196 ? 7.244 3.145 -6.211 1.00 87.44 196 LEU A N 1
ATOM 1547 C CA . LEU A 1 196 ? 7.362 4.193 -7.211 1.00 87.44 196 LEU A CA 1
ATOM 1548 C C . LEU A 1 196 ? 8.704 4.882 -6.997 1.00 87.44 196 LEU A C 1
ATOM 1550 O O . LEU A 1 196 ? 9.022 5.273 -5.874 1.00 87.44 196 LEU A O 1
ATOM 1554 N N . GLN A 1 197 ? 9.481 5.054 -8.062 1.00 84.31 197 GLN A N 1
ATOM 1555 C CA . GLN A 1 197 ? 10.662 5.904 -7.998 1.00 84.31 197 GLN A CA 1
ATOM 1556 C C . GLN A 1 197 ? 10.207 7.349 -7.767 1.00 84.31 197 GLN A C 1
ATOM 1558 O O . GLN A 1 197 ? 9.316 7.844 -8.459 1.00 84.31 197 GLN A O 1
ATOM 1563 N N . THR A 1 198 ? 10.806 8.016 -6.788 1.00 81.75 198 THR A N 1
ATOM 1564 C CA . THR A 1 198 ? 10.541 9.419 -6.481 1.00 81.75 198 THR A CA 1
ATOM 1565 C C . THR A 1 198 ? 11.820 10.226 -6.598 1.00 81.75 198 THR A C 1
ATOM 1567 O O . THR A 1 198 ? 12.910 9.750 -6.283 1.00 81.75 198 THR A O 1
ATOM 1570 N N . PHE A 1 199 ? 11.677 11.470 -7.037 1.00 77.25 199 PHE A N 1
ATOM 1571 C CA . PHE A 1 199 ? 12.773 12.424 -7.079 1.00 77.25 199 PHE A CA 1
ATOM 1572 C C . PHE A 1 199 ? 12.720 13.306 -5.842 1.00 77.25 199 PHE A C 1
ATOM 1574 O O . PHE A 1 199 ? 11.648 13.670 -5.352 1.00 77.25 199 PHE A O 1
ATOM 1581 N N . GLY A 1 200 ? 13.897 13.618 -5.324 1.00 64.25 200 GLY A N 1
ATOM 1582 C CA . GLY A 1 200 ? 14.063 14.458 -4.163 1.00 64.25 200 GLY A CA 1
ATOM 1583 C C . GLY A 1 200 ? 13.524 15.874 -4.381 1.00 64.25 200 GLY A C 1
ATOM 1584 O O . GLY A 1 200 ? 13.756 16.496 -5.418 1.00 64.25 200 GLY A O 1
ATOM 1585 N N . GLY A 1 201 ? 12.812 16.401 -3.382 1.00 61.66 201 GLY A N 1
ATOM 1586 C CA . GLY A 1 201 ? 12.461 17.821 -3.324 1.00 61.66 201 GLY A CA 1
ATOM 1587 C C . GLY A 1 201 ? 13.678 18.704 -2.996 1.00 61.66 201 GLY A C 1
ATOM 1588 O O . GLY A 1 201 ? 14.799 18.210 -2.880 1.00 61.66 201 GLY A O 1
ATOM 1589 N N . PRO A 1 202 ? 13.487 20.016 -2.771 1.00 55.41 202 PRO A N 1
ATOM 1590 C CA . PRO A 1 202 ? 14.569 20.932 -2.391 1.00 55.41 202 PRO A CA 1
ATOM 1591 C C . PRO A 1 202 ? 15.402 20.461 -1.185 1.00 55.41 202 PRO A C 1
ATOM 1593 O O . PRO A 1 202 ? 16.589 20.766 -1.108 1.00 55.41 202 PRO A O 1
ATOM 1596 N N . GLU A 1 203 ? 14.804 19.691 -0.272 1.00 53.41 203 GLU A N 1
ATOM 1597 C CA . GLU A 1 203 ? 15.475 19.118 0.902 1.00 53.41 203 GLU A CA 1
ATOM 1598 C C . GLU A 1 203 ? 16.449 17.980 0.566 1.00 53.41 203 GLU A C 1
ATOM 1600 O O . GLU A 1 203 ? 17.485 17.859 1.214 1.00 53.41 203 GLU A O 1
ATOM 1605 N N . ALA A 1 204 ? 16.189 17.197 -0.482 1.00 56.78 204 ALA A N 1
ATOM 1606 C CA . ALA A 1 204 ? 17.055 16.091 -0.901 1.00 56.78 204 ALA A CA 1
ATOM 1607 C C . ALA A 1 204 ? 18.407 16.570 -1.462 1.00 56.78 204 ALA A C 1
ATOM 1609 O O . ALA A 1 204 ? 19.430 15.898 -1.332 1.00 56.78 204 ALA A O 1
ATOM 1610 N N . LYS A 1 205 ? 18.456 17.814 -1.960 1.00 54.75 205 LYS A N 1
ATOM 1611 C CA . LYS A 1 205 ? 19.711 18.463 -2.365 1.00 54.75 205 LYS A CA 1
ATOM 1612 C C . LYS A 1 205 ? 20.705 18.620 -1.209 1.00 54.75 205 LYS A C 1
ATOM 1614 O O . LYS A 1 205 ? 21.896 18.772 -1.464 1.00 54.75 205 LYS A O 1
ATOM 1619 N N . ARG A 1 206 ? 20.252 18.590 0.056 1.00 54.38 206 ARG A N 1
ATOM 1620 C CA . ARG A 1 206 ? 21.139 18.653 1.235 1.00 54.38 206 ARG A CA 1
ATOM 1621 C C . ARG A 1 206 ? 21.840 17.331 1.535 1.00 54.38 206 ARG A C 1
ATOM 1623 O O . ARG A 1 206 ? 22.939 17.364 2.076 1.00 54.38 206 ARG A O 1
ATOM 1630 N N . THR A 1 207 ? 21.232 16.195 1.200 1.00 56.81 207 THR A N 1
ATOM 1631 C CA . THR A 1 207 ? 21.813 14.860 1.427 1.00 56.81 207 THR A CA 1
ATOM 1632 C C . THR A 1 207 ? 22.615 14.356 0.227 1.00 56.81 207 THR A C 1
ATOM 1634 O O . THR A 1 207 ? 23.322 13.359 0.342 1.00 56.81 207 THR A O 1
ATOM 1637 N N . GLY A 1 208 ? 22.538 15.043 -0.919 1.00 59.09 208 GLY A N 1
ATOM 1638 C CA . GLY A 1 208 ? 23.235 14.660 -2.150 1.00 59.09 208 GLY A CA 1
ATOM 1639 C C . GLY A 1 208 ? 22.627 13.440 -2.851 1.00 59.09 208 GLY A C 1
ATOM 1640 O O . GLY A 1 208 ? 23.225 12.920 -3.791 1.00 59.09 208 GLY A O 1
ATOM 1641 N N . GLN A 1 209 ? 21.454 12.985 -2.402 1.00 64.75 209 GLN A N 1
ATOM 1642 C CA . GLN A 1 209 ? 20.695 11.889 -2.998 1.00 64.75 209 GLN A CA 1
ATOM 1643 C C . GLN A 1 209 ? 19.399 12.439 -3.589 1.00 64.75 209 GLN A C 1
ATOM 1645 O O . GLN A 1 209 ? 18.425 12.669 -2.880 1.00 64.75 209 GLN A O 1
ATOM 1650 N N . ASP A 1 210 ? 19.396 12.633 -4.906 1.00 73.56 210 ASP A N 1
ATOM 1651 C CA . ASP A 1 210 ? 18.269 13.227 -5.636 1.00 73.56 210 ASP A CA 1
ATOM 1652 C C . ASP A 1 210 ? 17.192 12.200 -6.042 1.00 73.56 210 ASP A C 1
ATOM 1654 O O . ASP A 1 210 ? 16.183 12.565 -6.649 1.00 73.56 210 ASP A O 1
ATOM 1658 N N . VAL A 1 211 ? 17.388 10.918 -5.719 1.00 79.25 211 VAL A N 1
ATOM 1659 C CA . VAL A 1 211 ? 16.525 9.806 -6.140 1.00 79.25 211 VAL A CA 1
ATOM 1660 C C . VAL A 1 211 ? 16.248 8.872 -4.964 1.00 79.25 211 VAL A C 1
ATOM 1662 O O . VAL A 1 211 ? 17.134 8.552 -4.170 1.00 79.25 211 VAL A O 1
ATOM 1665 N N . GLY A 1 212 ? 15.003 8.417 -4.874 1.00 86.19 212 GLY A N 1
ATOM 1666 C CA . GLY A 1 212 ? 14.540 7.476 -3.869 1.00 86.19 212 GLY A CA 1
ATOM 1667 C C . GLY A 1 212 ? 13.347 6.659 -4.340 1.00 86.19 212 GLY A C 1
ATOM 1668 O O . GLY A 1 212 ? 12.959 6.692 -5.509 1.00 86.19 212 GLY A O 1
ATOM 1669 N N . TYR A 1 213 ? 12.738 5.946 -3.400 1.00 88.75 213 TYR A N 1
ATOM 1670 C CA . TYR A 1 213 ? 11.542 5.149 -3.629 1.00 88.75 213 TYR A CA 1
ATOM 1671 C C . TYR A 1 213 ? 10.469 5.506 -2.610 1.00 88.75 213 TYR A C 1
ATOM 1673 O O . TYR A 1 213 ? 10.728 5.586 -1.409 1.00 88.75 213 TYR A O 1
ATOM 1681 N N . THR A 1 214 ? 9.248 5.687 -3.099 1.00 91.00 214 THR A N 1
ATOM 1682 C CA . THR A 1 214 ? 8.047 5.704 -2.274 1.00 91.00 214 THR A CA 1
ATOM 1683 C C . THR A 1 214 ? 7.393 4.336 -2.345 1.00 91.00 214 THR A C 1
ATOM 1685 O O . THR A 1 214 ? 6.978 3.882 -3.413 1.00 91.00 214 THR A O 1
ATOM 1688 N N . PHE A 1 215 ? 7.280 3.688 -1.194 1.00 93.00 215 PHE A N 1
ATOM 1689 C CA . PHE A 1 215 ? 6.524 2.459 -1.032 1.00 93.00 215 PHE A CA 1
ATOM 1690 C C . PHE A 1 215 ? 5.094 2.800 -0.651 1.00 93.00 215 PHE A C 1
ATOM 1692 O O . PHE A 1 215 ? 4.862 3.572 0.275 1.00 93.00 215 PHE A O 1
ATOM 1699 N N . THR A 1 216 ? 4.141 2.228 -1.376 1.00 93.56 216 THR A N 1
ATOM 1700 C CA . THR A 1 216 ? 2.705 2.380 -1.122 1.00 93.56 216 THR A CA 1
ATOM 1701 C C . THR A 1 216 ? 2.157 1.046 -0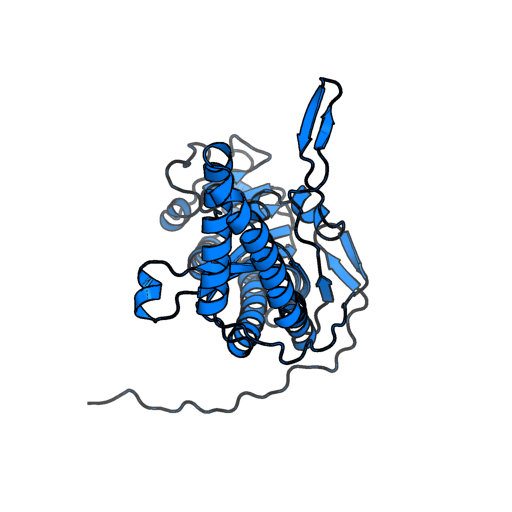.655 1.00 93.56 216 THR A C 1
ATOM 1703 O O . THR A 1 216 ? 2.536 -0.002 -1.182 1.00 93.56 216 THR A O 1
ATOM 1706 N N . MET A 1 217 ? 1.302 1.073 0.358 1.00 95.00 217 MET A N 1
ATOM 1707 C CA . MET A 1 217 ? 0.777 -0.126 0.996 1.00 95.00 217 MET A CA 1
ATOM 1708 C C . MET A 1 217 ? -0.707 0.056 1.281 1.00 95.00 217 MET A C 1
ATOM 1710 O O . MET A 1 217 ? -1.138 1.129 1.694 1.00 95.00 217 MET A O 1
ATOM 1714 N N . VAL A 1 218 ? -1.481 -1.003 1.074 1.00 95.50 218 VAL A N 1
ATOM 1715 C CA . VAL A 1 218 ? -2.878 -1.102 1.491 1.00 95.50 218 VAL A CA 1
ATOM 1716 C C . VAL A 1 218 ? -3.035 -2.424 2.209 1.00 95.50 218 VAL A C 1
ATOM 1718 O O . VAL A 1 218 ? -2.781 -3.474 1.632 1.00 95.50 218 VAL A O 1
ATOM 1721 N N . THR A 1 219 ? -3.437 -2.379 3.465 1.00 96.00 219 THR A N 1
ATOM 1722 C CA . THR A 1 219 ? -3.643 -3.561 4.294 1.00 96.00 219 THR A CA 1
ATOM 1723 C C . THR A 1 219 ? -5.101 -3.682 4.694 1.00 96.00 219 THR A C 1
ATOM 1725 O O . THR A 1 219 ? -5.828 -2.690 4.740 1.00 96.00 219 THR A O 1
ATOM 1728 N N . ALA A 1 220 ? -5.522 -4.906 4.965 1.00 96.81 220 ALA A N 1
ATOM 1729 C CA . ALA A 1 220 ? -6.817 -5.225 5.517 1.00 96.81 220 ALA A CA 1
ATOM 1730 C C . ALA A 1 220 ? -6.660 -6.238 6.649 1.00 96.81 220 ALA A C 1
ATOM 1732 O O . ALA A 1 220 ? -5.822 -7.145 6.583 1.00 96.81 220 ALA A O 1
ATOM 1733 N N . TYR A 1 221 ? -7.501 -6.109 7.665 1.00 93.88 221 TYR A N 1
ATOM 1734 C CA . TYR A 1 221 ? -7.642 -7.090 8.734 1.00 93.88 221 TYR A CA 1
ATOM 1735 C C . TYR A 1 221 ? -9.084 -7.110 9.241 1.00 93.88 221 TYR A C 1
ATOM 1737 O O . TYR A 1 221 ? -9.871 -6.200 8.972 1.00 93.88 221 TYR A O 1
ATOM 1745 N N . ARG A 1 222 ? -9.422 -8.181 9.957 1.00 91.94 222 ARG A N 1
ATOM 1746 C CA . ARG A 1 222 ? -10.763 -8.427 10.481 1.00 91.94 222 ARG A CA 1
ATOM 1747 C C . ARG A 1 222 ? -10.859 -8.061 11.964 1.00 91.94 222 ARG A C 1
ATOM 1749 O O . ARG A 1 222 ? -9.974 -8.425 12.746 1.00 91.94 222 ARG A O 1
ATOM 1756 N N . LEU A 1 223 ? -11.937 -7.381 12.325 1.00 89.38 223 LEU A N 1
ATOM 1757 C CA . LEU A 1 223 ? -12.392 -7.162 13.694 1.00 89.38 223 LEU A CA 1
ATOM 1758 C C . LEU A 1 223 ? -13.213 -8.367 14.167 1.00 89.38 223 LEU A C 1
ATOM 1760 O O . LEU A 1 223 ? -13.827 -9.066 13.363 1.00 89.38 223 LEU A O 1
ATOM 1764 N N . ASP A 1 224 ? -13.250 -8.616 15.471 1.00 87.25 224 ASP A N 1
ATOM 1765 C CA . ASP A 1 224 ? -14.042 -9.715 16.034 1.00 87.25 224 ASP A CA 1
ATOM 1766 C C . ASP A 1 224 ? -15.537 -9.370 16.110 1.00 87.25 224 ASP A C 1
ATOM 1768 O O . ASP A 1 224 ? -16.378 -10.268 16.202 1.00 87.25 224 ASP A O 1
ATOM 1772 N N . ARG A 1 225 ? -15.879 -8.077 16.024 1.00 86.06 225 ARG A N 1
ATOM 1773 C CA . ARG A 1 225 ? -17.256 -7.577 15.953 1.00 86.06 225 ARG A CA 1
ATOM 1774 C C . ARG A 1 225 ? -17.514 -6.793 14.673 1.00 86.06 225 ARG A C 1
ATOM 1776 O O . ARG A 1 225 ? -16.682 -5.997 14.247 1.00 86.06 225 ARG A O 1
ATOM 1783 N N . ASP A 1 226 ? -18.709 -6.978 14.126 1.00 88.56 226 ASP A N 1
ATOM 1784 C CA . ASP A 1 226 ? -19.244 -6.127 13.068 1.00 88.56 226 ASP A CA 1
ATOM 1785 C C . ASP A 1 226 ? -19.753 -4.814 13.676 1.00 88.56 226 ASP A C 1
ATOM 1787 O O . ASP A 1 226 ? -20.575 -4.819 14.597 1.00 88.56 226 ASP A O 1
ATOM 1791 N N . ILE A 1 227 ? -19.236 -3.687 13.186 1.00 84.00 227 ILE A N 1
ATOM 1792 C CA . ILE A 1 227 ? -19.635 -2.346 13.633 1.00 84.00 227 ILE A CA 1
ATOM 1793 C C . ILE A 1 227 ? -20.944 -1.911 12.942 1.00 84.00 227 ILE A C 1
ATOM 1795 O O . ILE A 1 227 ? -21.627 -1.003 13.416 1.00 84.00 227 ILE A O 1
ATOM 1799 N N . GLY A 1 228 ? -21.333 -2.572 11.847 1.00 85.44 228 GLY A N 1
ATOM 1800 C CA . GLY A 1 228 ? -22.588 -2.332 11.133 1.00 85.44 228 GLY A CA 1
ATOM 1801 C C . GLY A 1 228 ? -22.628 -1.026 10.338 1.00 85.44 228 GLY A C 1
ATOM 1802 O O . GLY A 1 228 ? -23.703 -0.608 9.916 1.00 85.44 228 GLY A O 1
ATOM 1803 N N . ILE A 1 229 ? -21.481 -0.364 10.149 1.00 89.12 229 ILE A N 1
ATOM 1804 C CA . ILE A 1 229 ? -21.359 0.873 9.368 1.00 89.12 229 ILE A CA 1
ATOM 1805 C C . ILE A 1 229 ? -20.178 0.792 8.407 1.00 89.12 229 ILE A C 1
ATOM 1807 O O . ILE A 1 229 ? -19.169 0.139 8.691 1.00 89.12 229 ILE A O 1
ATOM 1811 N N . ARG A 1 230 ? -20.270 1.560 7.319 1.00 91.81 230 ARG A N 1
ATOM 1812 C CA . ARG A 1 230 ? -19.129 1.872 6.464 1.00 91.81 230 ARG A CA 1
ATOM 1813 C C . ARG A 1 230 ? -18.674 3.317 6.644 1.00 91.81 230 ARG A C 1
ATOM 1815 O O . ARG A 1 230 ? -19.289 4.244 6.107 1.00 91.81 230 ARG A O 1
ATOM 1822 N N . ALA A 1 231 ? -17.570 3.502 7.359 1.00 91.31 231 ALA A N 1
ATOM 1823 C CA . ALA A 1 231 ? -16.977 4.801 7.648 1.00 91.31 231 ALA A CA 1
ATOM 1824 C C . ALA A 1 231 ? -15.651 5.004 6.907 1.00 91.31 231 ALA A C 1
ATOM 1826 O O . ALA A 1 231 ? -14.822 4.103 6.803 1.00 91.31 231 ALA A O 1
ATOM 1827 N N . LYS A 1 232 ? -15.438 6.219 6.411 1.00 92.06 232 LYS A N 1
ATOM 1828 C CA . LYS A 1 232 ? -14.227 6.658 5.719 1.00 92.06 232 LYS A CA 1
ATOM 1829 C C . LYS A 1 232 ? -13.557 7.742 6.551 1.00 92.06 232 LYS A C 1
ATOM 1831 O O . LYS A 1 232 ? -14.207 8.723 6.905 1.00 92.06 232 LYS A O 1
ATOM 1836 N N . LEU A 1 233 ? -12.278 7.550 6.855 1.00 91.88 233 LEU A N 1
ATOM 1837 C CA . LEU A 1 233 ? -11.460 8.438 7.671 1.00 91.88 233 LEU A CA 1
ATOM 1838 C C . LEU A 1 233 ? -10.243 8.854 6.858 1.00 91.88 233 LEU A C 1
ATOM 1840 O O . LEU A 1 233 ? -9.242 8.133 6.781 1.00 91.88 233 LEU A O 1
ATOM 1844 N N . PHE A 1 234 ? -10.354 10.004 6.204 1.00 90.12 234 PHE A N 1
ATOM 1845 C CA . PHE A 1 234 ? -9.377 10.453 5.222 1.00 90.12 234 PHE A CA 1
ATOM 1846 C C . PHE A 1 234 ? -8.774 11.785 5.608 1.00 90.12 234 PHE A C 1
ATOM 1848 O O . PHE A 1 234 ? -9.485 12.731 5.925 1.00 90.12 234 PHE A O 1
ATOM 1855 N N . ALA A 1 235 ? -7.453 11.865 5.549 1.00 85.00 235 ALA A N 1
ATOM 1856 C CA . ALA A 1 235 ? -6.743 13.106 5.784 1.00 85.00 235 ALA A CA 1
ATOM 1857 C C . ALA A 1 235 ? -6.674 13.936 4.496 1.00 85.00 235 ALA A C 1
ATOM 1859 O O . ALA A 1 235 ? -5.703 13.896 3.735 1.00 85.00 235 ALA A O 1
ATOM 1860 N N . GLU A 1 236 ? -7.776 14.622 4.212 1.00 75.94 236 GLU A N 1
ATOM 1861 C CA . GLU A 1 236 ? -7.946 15.509 3.064 1.00 75.94 236 GLU A CA 1
ATOM 1862 C C . GLU A 1 236 ? -7.648 16.977 3.447 1.00 75.94 236 GLU A C 1
ATOM 1864 O O . GLU A 1 236 ? -7.570 17.321 4.626 1.00 75.94 236 GLU A O 1
ATOM 1869 N N . PRO A 1 237 ? -7.387 17.871 2.476 1.00 68.44 237 PRO A N 1
ATOM 1870 C CA . PRO A 1 237 ? -7.102 19.270 2.777 1.00 68.44 237 PRO A CA 1
ATOM 1871 C C . PRO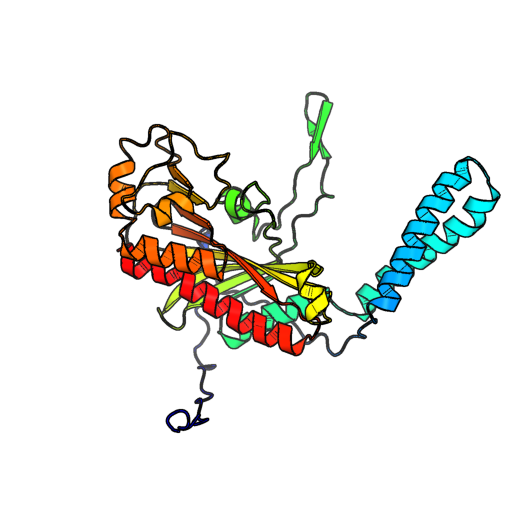 A 1 237 ? -8.319 19.996 3.380 1.00 68.44 237 PRO A C 1
ATOM 1873 O O . PRO A 1 237 ? -9.446 19.750 2.943 1.00 68.44 237 PRO A O 1
ATOM 1876 N N . PRO A 1 238 ? -8.115 21.022 4.234 1.00 60.75 238 PRO A N 1
ATOM 1877 C CA . PRO A 1 238 ? -9.200 21.745 4.909 1.00 60.75 238 PRO A CA 1
ATOM 1878 C C . PRO A 1 238 ? -10.254 22.361 3.978 1.00 60.75 238 PRO A C 1
ATOM 1880 O O . PRO A 1 238 ? -11.392 22.569 4.386 1.00 60.75 238 PRO A O 1
ATOM 1883 N N . VAL A 1 239 ? -9.892 22.645 2.721 1.00 62.72 239 VAL A N 1
ATOM 1884 C CA . VAL A 1 239 ? -10.801 23.192 1.696 1.00 62.72 239 VAL A CA 1
ATOM 1885 C C . VAL A 1 239 ? -11.953 22.226 1.379 1.00 62.72 239 VAL A C 1
ATOM 1887 O O . VAL A 1 239 ? -12.996 22.658 0.899 1.00 62.72 239 VAL A O 1
ATOM 1890 N N . MET A 1 240 ? -11.792 20.934 1.683 1.00 62.25 240 MET A N 1
ATOM 1891 C CA . MET A 1 240 ? -12.825 19.911 1.531 1.00 62.25 240 MET A CA 1
ATOM 1892 C C . MET A 1 240 ? -13.580 19.597 2.831 1.00 62.25 240 MET A C 1
ATOM 1894 O O . MET A 1 240 ? -14.386 18.671 2.826 1.00 62.25 240 MET A O 1
ATOM 1898 N N . LYS A 1 241 ? -13.389 20.365 3.926 1.00 61.31 241 LYS A N 1
ATOM 1899 C CA . LYS A 1 241 ? -14.165 20.175 5.171 1.00 61.31 241 LYS A CA 1
ATOM 1900 C C . LYS A 1 241 ? -15.642 20.361 4.859 1.00 61.31 241 LYS A C 1
ATOM 1902 O O . LYS A 1 241 ? -16.105 21.476 4.603 1.00 61.31 241 LYS A O 1
ATOM 1907 N N . ASN A 1 242 ? -16.379 19.258 4.865 1.00 63.47 242 ASN A N 1
ATOM 1908 C CA . ASN A 1 242 ? -17.801 19.280 4.611 1.00 63.47 242 ASN A CA 1
ATOM 1909 C C . ASN A 1 242 ? -18.513 19.528 5.941 1.00 63.47 242 ASN A C 1
ATOM 1911 O O . ASN A 1 242 ? -18.141 18.977 6.974 1.00 63.47 242 ASN A O 1
ATOM 1915 N N . ARG A 1 243 ? -19.594 20.315 5.938 1.00 62.00 243 ARG A N 1
ATOM 1916 C CA . ARG A 1 243 ? -20.432 20.482 7.143 1.00 62.00 243 ARG A CA 1
ATOM 1917 C C . ARG A 1 243 ? -21.026 19.157 7.636 1.00 62.00 243 ARG A C 1
ATOM 1919 O O . ARG A 1 243 ? -21.496 19.095 8.765 1.00 62.00 243 ARG A O 1
ATOM 1926 N N . LYS A 1 244 ? -21.024 18.138 6.775 1.00 72.31 244 LYS A N 1
ATOM 1927 C CA . LYS A 1 244 ? -21.504 16.780 7.038 1.00 72.31 244 LYS A CA 1
ATOM 1928 C C . LYS A 1 244 ? -20.449 15.856 7.661 1.00 72.31 244 LYS A C 1
ATOM 1930 O O . LYS A 1 244 ? -20.777 14.716 7.966 1.00 72.31 244 LYS A O 1
ATOM 1935 N N . ASP A 1 245 ? -19.212 16.320 7.851 1.00 81.19 245 ASP A N 1
ATOM 1936 C CA . ASP A 1 245 ? -18.169 15.508 8.480 1.00 81.19 245 ASP A CA 1
ATOM 1937 C C . ASP A 1 245 ? -18.510 15.269 9.957 1.00 81.19 245 ASP A C 1
ATOM 1939 O O . ASP A 1 245 ? -18.772 16.215 10.713 1.00 81.19 245 ASP A O 1
ATOM 1943 N N . VAL A 1 246 ? -18.483 14.005 10.385 1.00 83.88 246 VAL A N 1
ATOM 1944 C CA . VAL A 1 246 ? -18.736 13.649 11.784 1.00 83.88 246 VAL A CA 1
ATOM 1945 C C . VAL A 1 246 ? -17.619 14.227 12.648 1.00 83.88 246 VAL A C 1
ATOM 1947 O O . VAL A 1 246 ? -16.451 13.924 12.444 1.00 83.88 246 VAL A O 1
ATOM 1950 N N . GLN A 1 247 ? -17.983 15.051 13.629 1.00 86.56 247 GLN A N 1
ATOM 1951 C CA . GLN A 1 247 ? -17.025 15.635 14.568 1.00 86.56 247 GLN A CA 1
ATOM 1952 C C . GLN A 1 247 ? -16.887 14.750 15.809 1.00 86.56 247 GLN A C 1
ATOM 1954 O O . GLN A 1 247 ? -17.899 14.416 16.442 1.00 86.56 247 GLN A O 1
ATOM 1959 N N . THR A 1 248 ? -15.647 14.402 16.164 1.00 86.44 248 THR A N 1
ATOM 1960 C CA . THR A 1 248 ? -15.307 13.778 17.453 1.00 86.44 248 THR A CA 1
ATOM 1961 C C . THR A 1 248 ? -15.008 14.843 18.515 1.00 86.44 248 THR A C 1
ATOM 1963 O O . THR A 1 248 ? -14.999 16.039 18.227 1.00 86.44 248 THR A O 1
ATOM 1966 N N . GLU A 1 249 ? -14.741 14.426 19.753 1.00 86.50 249 GLU A N 1
ATOM 1967 C CA . GLU A 1 249 ? -14.316 15.335 20.830 1.00 86.50 249 GLU A CA 1
ATOM 1968 C C . GLU A 1 249 ? -12.865 15.837 20.673 1.00 86.50 249 GLU A C 1
ATOM 1970 O O . GLU A 1 249 ? -12.484 16.826 21.298 1.00 86.50 249 GLU A O 1
ATOM 1975 N N . SER A 1 250 ? -12.043 15.192 19.835 1.00 90.44 250 SER A N 1
ATOM 1976 C CA . SER A 1 250 ? -10.635 15.559 19.652 1.00 90.44 250 SER A CA 1
ATOM 1977 C C . SER A 1 250 ? -10.458 16.550 18.507 1.00 90.44 250 SER A C 1
ATOM 1979 O O . SER A 1 250 ? -10.578 16.203 17.331 1.00 90.44 250 SER A O 1
ATOM 1981 N N . VAL A 1 251 ? -10.091 17.786 18.850 1.00 88.62 251 VAL A N 1
ATOM 1982 C CA . VAL A 1 251 ? -9.778 18.839 17.868 1.00 88.62 251 VAL A CA 1
ATOM 1983 C C . VAL A 1 251 ? -8.631 18.412 16.950 1.00 88.62 251 VAL A C 1
ATOM 1985 O O . VAL A 1 251 ? -8.767 18.492 15.735 1.00 88.62 251 VAL A O 1
ATOM 1988 N N . ALA A 1 252 ? -7.546 17.870 17.515 1.00 89.94 252 ALA A N 1
ATOM 1989 C CA . ALA A 1 252 ? -6.390 17.417 16.741 1.00 89.94 252 ALA A CA 1
ATOM 1990 C C . ALA A 1 252 ? -6.760 16.318 15.730 1.00 89.94 252 ALA A C 1
ATOM 1992 O O . ALA A 1 252 ? -6.266 16.313 14.606 1.00 89.94 252 ALA A O 1
ATOM 1993 N N . PHE A 1 253 ? -7.666 15.412 16.111 1.00 91.69 253 PHE A N 1
ATOM 1994 C CA . PHE A 1 253 ? -8.151 14.368 15.214 1.00 91.69 253 PHE A CA 1
ATOM 1995 C C . PHE A 1 253 ? -8.992 14.946 14.072 1.00 91.69 253 PHE A C 1
ATOM 1997 O O . PHE A 1 253 ? -8.732 14.639 12.912 1.00 91.69 253 PHE A O 1
ATOM 2004 N N . ASN A 1 254 ? -9.946 15.826 14.389 1.00 89.25 254 ASN A N 1
ATOM 2005 C CA . ASN A 1 254 ? -10.820 16.483 13.407 1.00 89.25 254 ASN A CA 1
ATOM 2006 C C . ASN A 1 254 ? -10.076 17.488 12.501 1.00 89.25 254 ASN A C 1
ATOM 2008 O O . ASN A 1 254 ? -10.591 17.910 11.461 1.00 89.25 254 ASN A O 1
ATOM 2012 N N . ASP A 1 255 ? -8.882 17.934 12.894 1.00 88.19 255 ASP A N 1
ATOM 2013 C CA . ASP A 1 255 ? -8.011 18.766 12.059 1.00 88.19 255 ASP A CA 1
ATOM 2014 C C . ASP A 1 255 ? -7.250 17.961 11.011 1.00 88.19 255 ASP A C 1
ATOM 2016 O O . ASP A 1 255 ? -6.920 18.500 9.955 1.00 88.19 255 ASP A O 1
ATOM 2020 N N . ILE A 1 256 ? -7.020 16.678 11.283 1.00 88.94 256 ILE A N 1
ATOM 2021 C CA . ILE A 1 256 ? -6.338 15.767 10.371 1.00 88.94 256 ILE A CA 1
ATOM 2022 C C . ILE A 1 256 ? -7.350 15.019 9.510 1.00 88.94 256 ILE A C 1
ATOM 2024 O O . ILE A 1 256 ? -7.198 15.000 8.296 1.00 88.94 256 ILE A O 1
ATOM 2028 N N . PHE A 1 257 ? -8.360 14.391 10.116 1.00 89.88 257 PHE A N 1
ATOM 2029 C CA . PHE A 1 257 ? -9.250 13.449 9.446 1.00 89.88 257 PHE A CA 1
ATOM 2030 C C . PHE A 1 257 ? -10.632 14.032 9.158 1.00 89.88 257 PHE A C 1
ATOM 2032 O O . PHE A 1 257 ? -11.322 14.546 10.035 1.00 89.88 257 PHE A O 1
ATOM 2039 N N . HIS A 1 258 ? -11.070 13.824 7.923 1.00 88.88 258 HIS A N 1
ATOM 2040 C CA . HIS A 1 258 ? -12.446 13.956 7.482 1.00 88.88 258 HIS A CA 1
ATOM 2041 C C . HIS A 1 258 ? -13.152 12.618 7.638 1.00 88.88 258 HIS A C 1
ATOM 2043 O O . HIS A 1 258 ? -12.679 11.590 7.140 1.00 88.88 258 HIS A O 1
ATOM 2049 N N . ILE A 1 259 ? -14.283 12.640 8.335 1.00 89.00 259 ILE A N 1
ATOM 2050 C CA . ILE A 1 259 ? -15.013 11.440 8.722 1.00 89.00 259 ILE A CA 1
ATOM 2051 C C . ILE A 1 259 ? -16.371 11.448 8.033 1.00 89.00 259 ILE A C 1
ATOM 2053 O O . ILE A 1 259 ? -17.227 12.273 8.349 1.00 89.00 259 ILE A O 1
ATOM 2057 N N . SER A 1 260 ? -16.582 10.502 7.122 1.00 86.94 260 SER A N 1
ATOM 2058 C CA . SER A 1 260 ? -17.855 10.335 6.414 1.00 86.94 260 SER A CA 1
ATOM 2059 C C . SER A 1 260 ? -18.392 8.915 6.561 1.00 86.94 260 SER A C 1
ATOM 2061 O O . SER A 1 260 ? -17.625 7.953 6.612 1.00 86.94 260 SER A O 1
ATOM 2063 N N . VAL A 1 261 ? -19.718 8.777 6.626 1.00 85.75 261 VAL A N 1
ATOM 2064 C CA . VAL A 1 261 ? -20.412 7.482 6.642 1.00 85.75 261 VAL A CA 1
ATOM 2065 C C . VAL A 1 261 ? -21.178 7.321 5.334 1.00 85.75 261 VAL A C 1
ATOM 2067 O O . VAL A 1 261 ? -21.857 8.244 4.894 1.00 85.75 261 VAL A O 1
ATOM 2070 N N . THR A 1 262 ? -21.032 6.164 4.685 1.00 78.25 262 THR A N 1
ATOM 2071 C CA . THR A 1 262 ? -21.563 5.950 3.324 1.00 78.25 262 THR A CA 1
ATOM 2072 C C . THR A 1 262 ? -23.080 5.736 3.320 1.00 78.25 262 THR A C 1
ATOM 2074 O O . THR A 1 262 ? -23.760 6.257 2.440 1.00 78.25 262 THR A O 1
ATOM 2077 N N . ASP A 1 263 ? -23.609 5.029 4.320 1.00 70.31 263 ASP A N 1
ATOM 2078 C CA . ASP A 1 263 ? -25.021 4.613 4.375 1.00 70.31 263 ASP A CA 1
ATOM 2079 C C . ASP A 1 263 ? -25.926 5.596 5.134 1.00 70.31 263 ASP A C 1
ATOM 2081 O O . ASP A 1 263 ? -27.132 5.388 5.251 1.00 70.31 263 ASP A O 1
ATOM 2085 N N . ASP A 1 264 ? -25.349 6.686 5.640 1.00 68.25 264 ASP A N 1
ATOM 2086 C CA . ASP A 1 264 ? -26.051 7.716 6.398 1.00 68.25 264 ASP A CA 1
ATOM 2087 C C . ASP A 1 264 ? -25.435 9.092 6.101 1.00 68.25 264 ASP A C 1
ATOM 2089 O O . ASP A 1 264 ? -24.592 9.586 6.856 1.00 68.25 264 ASP A O 1
ATOM 2093 N N . PRO A 1 265 ? -25.805 9.712 4.967 1.00 62.19 265 PRO A N 1
ATOM 2094 C CA . PRO A 1 265 ? -25.215 10.969 4.512 1.00 62.19 265 PRO A CA 1
ATOM 2095 C C . PRO A 1 265 ? -25.580 12.177 5.385 1.00 62.19 265 PRO A C 1
ATOM 2097 O O . PRO A 1 265 ? -24.985 13.245 5.215 1.00 62.19 265 PRO A O 1
ATOM 2100 N N . ASP A 1 266 ? -26.560 12.039 6.280 1.00 65.88 266 ASP A N 1
ATOM 2101 C CA . ASP A 1 266 ? -26.878 13.042 7.301 1.00 65.88 266 ASP A CA 1
ATOM 2102 C C . ASP A 1 266 ? -26.223 12.704 8.652 1.00 65.88 266 ASP A C 1
ATOM 2104 O O . ASP A 1 266 ? -26.147 13.550 9.541 1.00 65.88 266 ASP A O 1
ATOM 2108 N N . GLY A 1 267 ? -25.666 11.497 8.773 1.00 63.22 267 GLY A N 1
ATOM 2109 C CA . GLY A 1 267 ? -24.779 11.048 9.835 1.00 63.22 267 GLY A CA 1
ATOM 2110 C C . GLY A 1 267 ? -25.469 10.744 11.160 1.00 63.22 267 GLY A C 1
ATOM 2111 O O . GLY A 1 267 ? -24.847 10.118 12.003 1.00 63.22 267 GLY A O 1
ATOM 2112 N N . GLU A 1 268 ? -26.714 11.161 11.381 1.00 70.56 268 GLU A N 1
ATOM 2113 C CA . GLU A 1 268 ? -27.389 11.116 12.686 1.00 70.56 268 GLU A CA 1
ATOM 2114 C C . GLU A 1 268 ? -27.529 9.699 13.272 1.00 70.56 268 GLU A C 1
ATOM 2116 O O . GLU A 1 268 ? -27.231 9.489 14.451 1.00 70.56 268 GLU A O 1
ATOM 2121 N N . ALA A 1 269 ? -27.935 8.714 12.467 1.00 71.81 269 ALA A N 1
ATOM 2122 C CA . ALA A 1 269 ? -28.173 7.345 12.930 1.00 71.81 269 ALA A CA 1
ATOM 2123 C C . ALA A 1 269 ? -26.861 6.560 13.110 1.00 71.81 269 ALA A C 1
ATOM 2125 O O . ALA A 1 269 ? -26.726 5.754 14.033 1.00 71.81 269 ALA A O 1
ATOM 2126 N N . SER A 1 270 ? -25.870 6.834 12.263 1.00 73.88 270 SER A N 1
ATOM 2127 C CA . SER A 1 270 ? -24.570 6.156 12.251 1.00 73.88 270 SER A CA 1
ATOM 2128 C C . SER A 1 270 ? -23.503 6.856 13.094 1.00 73.88 270 SER A C 1
ATOM 2130 O O . SER A 1 270 ? -22.448 6.276 13.366 1.00 73.88 270 SER A O 1
ATOM 2132 N N . ARG A 1 271 ? -23.777 8.076 13.578 1.00 77.50 271 ARG A N 1
ATOM 2133 C CA . ARG A 1 271 ? -22.869 8.855 14.432 1.00 77.50 271 ARG A CA 1
ATOM 2134 C C . ARG A 1 271 ? -22.541 8.131 15.724 1.00 77.50 271 ARG A C 1
ATOM 2136 O O . ARG A 1 271 ? -21.381 8.095 16.120 1.00 77.50 271 ARG A O 1
ATOM 2143 N N . LEU A 1 272 ? -23.543 7.565 16.395 1.00 80.12 272 LEU A N 1
ATOM 2144 C CA . LEU A 1 272 ? -23.337 6.940 17.700 1.00 80.12 272 LEU A CA 1
ATOM 2145 C C . LEU A 1 272 ? -22.496 5.648 17.607 1.00 80.12 272 LEU A C 1
ATOM 2147 O O . LEU A 1 272 ? -21.535 5.540 18.373 1.00 80.12 272 LEU A O 1
ATOM 2151 N N . PRO A 1 273 ? -22.766 4.700 16.682 1.00 81.00 273 PRO A N 1
ATOM 2152 C CA . PRO A 1 273 ? -21.868 3.568 16.430 1.00 81.00 273 PRO A CA 1
ATOM 2153 C C . PRO A 1 273 ? -20.437 3.996 16.073 1.00 81.00 273 PRO A C 1
ATOM 2155 O O . PRO A 1 273 ? -19.470 3.429 16.588 1.00 81.00 273 PRO A O 1
ATOM 2158 N N . LEU A 1 274 ? -20.292 5.040 15.250 1.00 84.06 274 LEU A N 1
ATOM 2159 C CA . LEU A 1 274 ? -18.986 5.540 14.835 1.00 84.06 274 LEU A CA 1
ATOM 2160 C C . LEU A 1 274 ? -18.195 6.151 15.993 1.00 84.06 274 LEU A C 1
ATOM 2162 O O . LEU A 1 274 ? -17.039 5.795 16.188 1.00 84.06 274 LEU A O 1
ATOM 2166 N N . ILE A 1 275 ? -18.807 7.026 16.795 1.00 83.56 275 ILE A N 1
ATOM 2167 C CA . ILE A 1 275 ? -18.149 7.645 17.957 1.00 83.56 275 ILE A CA 1
ATOM 2168 C C . ILE A 1 275 ? -17.764 6.586 18.995 1.00 83.56 275 ILE A C 1
ATOM 2170 O O . ILE A 1 275 ? -16.689 6.670 19.580 1.00 83.56 275 ILE A O 1
ATOM 2174 N N . ARG A 1 276 ? -18.599 5.557 19.196 1.00 83.06 276 ARG A N 1
ATOM 2175 C CA . ARG A 1 276 ? -18.264 4.426 20.080 1.00 83.06 276 ARG A CA 1
ATOM 2176 C C . ARG A 1 276 ? -17.061 3.631 19.588 1.00 83.06 276 ARG A C 1
ATOM 2178 O O . ARG A 1 276 ? -16.300 3.130 20.406 1.00 83.06 276 ARG A O 1
ATOM 2185 N N . THR A 1 277 ? -16.903 3.522 18.273 1.00 84.31 277 THR A N 1
ATOM 2186 C CA . THR A 1 277 ? -15.733 2.882 17.667 1.00 84.31 277 THR A CA 1
ATOM 2187 C C . THR A 1 277 ? -14.505 3.770 17.824 1.00 84.31 277 THR A C 1
ATOM 2189 O O . THR A 1 277 ? -13.464 3.297 18.263 1.00 84.31 277 THR A O 1
ATOM 2192 N N . LEU A 1 278 ? -14.631 5.066 17.528 1.00 88.00 278 LEU A N 1
ATOM 2193 C CA . LEU A 1 278 ? -13.572 6.073 17.613 1.00 88.00 278 LEU A CA 1
ATOM 2194 C C . LEU A 1 278 ? -13.308 6.514 19.053 1.00 88.00 278 LEU A C 1
ATOM 2196 O O . LEU A 1 278 ? -13.422 7.692 19.388 1.00 88.00 278 LEU A O 1
ATOM 2200 N N . THR A 1 279 ? -12.907 5.572 19.903 1.00 88.44 279 THR A N 1
ATOM 2201 C CA . THR A 1 279 ? -12.439 5.870 21.260 1.00 88.44 279 THR A CA 1
ATOM 2202 C C . THR A 1 279 ? -11.256 6.852 21.223 1.00 88.44 279 THR A C 1
ATOM 2204 O O . THR A 1 279 ? -10.512 6.886 20.237 1.00 88.44 279 THR A O 1
ATOM 2207 N N . PRO A 1 280 ? -11.014 7.644 22.285 1.00 89.12 280 PRO A N 1
ATOM 2208 C CA . PRO A 1 280 ? -9.867 8.554 22.328 1.00 89.12 280 PRO A CA 1
ATOM 2209 C C . PRO A 1 280 ? -8.525 7.857 22.055 1.00 89.12 280 PRO A C 1
ATOM 2211 O O . PRO A 1 280 ? -7.695 8.387 21.324 1.00 89.12 280 PRO A O 1
ATOM 2214 N N . ALA A 1 281 ? -8.341 6.636 22.570 1.00 87.69 281 ALA A N 1
ATOM 2215 C CA . ALA A 1 281 ? -7.137 5.846 22.323 1.00 87.69 281 ALA A CA 1
ATOM 2216 C C . ALA A 1 281 ? -6.982 5.470 20.840 1.00 87.69 281 ALA A C 1
ATOM 2218 O O . ALA A 1 281 ? -5.890 5.575 20.284 1.00 87.69 281 ALA A O 1
ATOM 2219 N N . LEU A 1 282 ? -8.081 5.098 20.178 1.00 88.88 282 LEU A N 1
ATOM 2220 C CA . LEU A 1 282 ? -8.076 4.800 18.750 1.00 88.88 282 LEU A CA 1
ATOM 2221 C C . LEU A 1 282 ? -7.751 6.031 17.902 1.00 88.88 282 LEU A C 1
ATOM 2223 O O . LEU A 1 282 ? -7.000 5.937 16.934 1.00 88.88 282 LEU A O 1
ATOM 2227 N N . GLN A 1 283 ? -8.284 7.192 18.284 1.00 92.38 283 GLN A N 1
ATOM 2228 C CA . GLN A 1 283 ? -7.976 8.457 17.621 1.00 92.38 283 GLN A CA 1
ATOM 2229 C C . GLN A 1 283 ? -6.481 8.788 17.726 1.00 92.38 283 GLN A C 1
ATOM 2231 O O . GLN A 1 283 ? -5.883 9.167 16.723 1.00 92.38 283 GLN A O 1
ATOM 2236 N N . THR A 1 284 ? -5.851 8.577 18.888 1.00 92.06 284 THR A N 1
ATOM 2237 C CA . THR A 1 284 ? -4.394 8.736 19.051 1.00 92.06 284 THR A CA 1
ATOM 2238 C C . THR A 1 284 ? -3.613 7.793 18.137 1.00 92.06 284 THR A C 1
ATOM 2240 O O . THR A 1 284 ? -2.739 8.246 17.407 1.00 92.06 284 THR A O 1
ATOM 2243 N N . VAL A 1 285 ? -3.976 6.508 18.093 1.00 91.94 285 VAL A N 1
ATOM 2244 C CA . VAL A 1 285 ? -3.324 5.527 17.207 1.00 91.94 285 VAL A CA 1
ATOM 2245 C C . VAL A 1 285 ? -3.421 5.937 15.735 1.00 91.94 285 VAL A C 1
ATOM 2247 O O . VAL A 1 285 ? -2.455 5.821 14.985 1.00 91.94 285 VAL A O 1
ATOM 2250 N N . LEU A 1 286 ? -4.578 6.436 15.302 1.00 92.31 286 LEU A N 1
ATOM 2251 C CA . LEU A 1 286 ? -4.770 6.907 13.932 1.00 92.31 286 LEU A CA 1
ATOM 2252 C C . LEU A 1 286 ? -3.940 8.157 13.611 1.00 92.31 286 LEU A C 1
ATOM 2254 O O . LEU A 1 286 ? -3.445 8.274 12.490 1.00 92.31 286 LEU A O 1
ATOM 2258 N N . ILE A 1 287 ? -3.759 9.064 14.575 1.00 93.25 287 ILE A N 1
ATOM 2259 C CA . ILE A 1 287 ? -2.860 10.217 14.432 1.00 93.25 287 ILE A CA 1
ATOM 2260 C C . ILE A 1 287 ? -1.417 9.730 14.268 1.00 93.25 287 ILE A C 1
ATOM 2262 O O . ILE A 1 287 ? -0.764 10.122 13.305 1.00 93.25 287 ILE A O 1
ATOM 2266 N N . ASP A 1 288 ? -0.953 8.802 15.107 1.00 92.75 288 ASP A N 1
ATOM 2267 C CA . ASP A 1 288 ? 0.400 8.237 15.007 1.00 92.75 288 ASP A CA 1
ATOM 2268 C C . ASP A 1 288 ? 0.629 7.551 13.645 1.00 92.75 288 ASP A C 1
ATOM 2270 O O . ASP A 1 288 ? 1.675 7.704 13.003 1.00 92.75 288 ASP A O 1
ATOM 2274 N N . LEU A 1 289 ? -0.377 6.821 13.151 1.00 92.88 289 LEU A N 1
ATOM 2275 C CA . LEU A 1 289 ? -0.352 6.191 11.828 1.00 92.88 289 LEU A CA 1
ATOM 2276 C C . LEU A 1 289 ? -0.338 7.227 10.693 1.00 92.88 289 LEU A C 1
ATOM 2278 O O . LEU A 1 289 ? 0.344 7.027 9.682 1.00 92.88 289 LEU A O 1
ATOM 2282 N N . TRP A 1 290 ? -1.047 8.348 10.839 1.00 92.12 290 TRP A N 1
ATOM 2283 C CA . TRP A 1 290 ? -0.977 9.470 9.901 1.00 92.12 290 TRP A CA 1
ATOM 2284 C C . TRP A 1 290 ? 0.396 10.148 9.903 1.00 92.12 290 TRP A C 1
ATOM 2286 O O . TRP A 1 290 ? 0.958 10.465 8.847 1.00 92.12 290 TRP A O 1
ATOM 2296 N N . GLU A 1 291 ? 0.981 10.360 11.073 1.00 91.50 291 GLU A N 1
ATOM 2297 C CA . GLU A 1 291 ? 2.298 10.969 11.191 1.00 91.50 291 GLU A CA 1
ATOM 2298 C C . GLU A 1 291 ? 3.365 10.099 10.527 1.00 91.50 291 GLU A C 1
ATOM 2300 O O . GLU A 1 291 ? 4.118 10.607 9.689 1.00 91.50 291 GLU A O 1
ATOM 2305 N N . ARG A 1 292 ? 3.351 8.790 10.813 1.00 92.06 292 ARG A N 1
ATOM 2306 C CA . ARG A 1 292 ? 4.358 7.832 10.343 1.00 92.06 292 ARG A CA 1
ATOM 2307 C C . ARG A 1 292 ? 4.177 7.392 8.888 1.00 92.06 292 ARG A C 1
ATOM 2309 O O . ARG A 1 292 ? 5.166 7.300 8.163 1.00 92.06 292 ARG A O 1
ATOM 2316 N N . TYR A 1 293 ? 2.943 7.120 8.461 1.00 91.88 293 TYR A N 1
ATOM 2317 C CA . TYR A 1 293 ? 2.647 6.491 7.162 1.00 91.88 293 TYR A CA 1
ATOM 2318 C C . TYR A 1 293 ? 1.669 7.274 6.293 1.00 91.88 293 TYR A C 1
ATOM 2320 O O . TYR A 1 293 ? 1.266 6.783 5.239 1.00 91.88 293 TYR A O 1
ATOM 2328 N N . LYS A 1 294 ? 1.230 8.458 6.738 1.00 90.50 294 LYS A N 1
ATOM 2329 C CA . LYS A 1 294 ? 0.171 9.224 6.062 1.00 90.50 294 LYS A CA 1
ATOM 2330 C C . LYS A 1 294 ? -1.077 8.362 5.844 1.00 90.50 294 LYS A C 1
ATOM 2332 O O . LYS A 1 294 ? -1.666 8.343 4.764 1.00 90.50 294 LYS A O 1
ATOM 2337 N N . ALA A 1 295 ? -1.425 7.608 6.890 1.00 90.88 295 ALA A N 1
ATOM 2338 C CA . ALA A 1 295 ? -2.448 6.584 6.852 1.00 90.88 295 ALA A CA 1
ATOM 2339 C C . ALA A 1 295 ? -3.853 7.126 6.552 1.00 90.88 295 ALA A C 1
ATOM 2341 O O . ALA A 1 295 ? -4.267 8.164 7.061 1.00 90.88 295 ALA A O 1
ATOM 2342 N N . GLN A 1 296 ? -4.611 6.370 5.766 1.00 92.25 296 GLN A N 1
ATOM 2343 C CA . GLN A 1 296 ? -6.015 6.618 5.454 1.00 92.25 296 GLN A CA 1
ATOM 2344 C C . GLN A 1 296 ? -6.808 5.345 5.688 1.00 92.25 296 GLN A C 1
ATOM 2346 O O . GLN A 1 296 ? -6.331 4.263 5.349 1.00 92.25 296 GLN A O 1
ATOM 2351 N N . VAL A 1 297 ? -8.007 5.463 6.257 1.00 93.38 297 VAL A N 1
ATOM 2352 C CA . VAL A 1 297 ? -8.725 4.300 6.788 1.00 93.38 297 VAL A CA 1
ATOM 2353 C C . VAL A 1 297 ? -10.147 4.227 6.250 1.00 93.38 297 VAL A C 1
ATOM 2355 O O . VAL A 1 297 ? -10.843 5.234 6.137 1.00 93.38 297 VAL A O 1
ATOM 2358 N N . ILE A 1 298 ? -10.584 3.014 5.924 1.00 94.00 298 ILE A N 1
ATOM 2359 C CA . ILE A 1 298 ? -11.988 2.664 5.714 1.00 94.00 298 ILE A CA 1
ATOM 2360 C C . ILE A 1 298 ? -12.329 1.553 6.700 1.00 94.00 298 ILE A C 1
ATOM 2362 O O . ILE A 1 298 ? -11.662 0.524 6.727 1.00 94.00 298 ILE A O 1
ATOM 2366 N N . ILE A 1 299 ? -13.379 1.757 7.482 1.00 93.19 299 ILE A N 1
ATOM 2367 C CA . ILE A 1 299 ? -14.001 0.735 8.321 1.00 93.19 299 ILE A CA 1
ATOM 2368 C C . ILE A 1 299 ? -15.255 0.289 7.578 1.00 93.19 299 ILE A C 1
ATOM 2370 O O . ILE A 1 299 ? -16.072 1.131 7.217 1.00 93.19 299 ILE A O 1
ATOM 2374 N N . ASP A 1 300 ? -15.387 -1.000 7.307 1.00 93.12 300 ASP A N 1
ATOM 2375 C CA . ASP A 1 300 ? -16.460 -1.590 6.508 1.00 93.12 300 ASP A CA 1
ATOM 2376 C C . ASP A 1 300 ? -17.007 -2.807 7.256 1.00 93.12 300 ASP A C 1
ATOM 2378 O O . ASP A 1 300 ? -16.516 -3.926 7.097 1.00 93.12 300 ASP A O 1
ATOM 2382 N N . GLY A 1 301 ? -17.967 -2.562 8.148 1.00 91.25 301 GLY A N 1
ATOM 2383 C CA . GLY A 1 301 ? -18.527 -3.592 9.018 1.00 91.25 301 GLY A CA 1
ATOM 2384 C C . GLY A 1 301 ? -17.486 -4.192 9.969 1.00 91.25 301 GLY A C 1
ATOM 2385 O O . GLY A 1 301 ? -17.056 -3.532 10.918 1.00 91.25 301 GLY A O 1
ATOM 2386 N N . ASP A 1 302 ? -17.076 -5.437 9.711 1.00 92.12 302 ASP A N 1
ATOM 2387 C CA . ASP A 1 302 ? -16.054 -6.176 10.464 1.00 92.12 302 ASP A CA 1
ATOM 2388 C C . ASP A 1 302 ? -14.659 -6.151 9.809 1.00 92.12 302 ASP A C 1
ATOM 2390 O O . ASP A 1 302 ? -13.742 -6.819 10.291 1.00 92.12 302 ASP A O 1
ATOM 2394 N N . ILE A 1 303 ? -14.456 -5.395 8.725 1.00 94.62 303 ILE A N 1
ATOM 2395 C CA . ILE A 1 303 ? -13.161 -5.282 8.038 1.00 94.62 303 ILE A CA 1
ATOM 2396 C C . ILE A 1 303 ? -12.652 -3.847 8.108 1.00 94.62 303 ILE A C 1
ATOM 2398 O O . ILE A 1 303 ? -13.358 -2.895 7.780 1.00 94.62 303 ILE A O 1
ATOM 2402 N N . VAL A 1 304 ? -11.383 -3.686 8.476 1.00 94.31 304 VAL A N 1
ATOM 2403 C CA . VAL A 1 304 ? -10.689 -2.400 8.387 1.00 94.31 304 VAL A CA 1
ATOM 2404 C C . VAL A 1 304 ? -9.675 -2.462 7.261 1.00 94.31 304 VAL A C 1
ATOM 2406 O O . VAL A 1 304 ? -8.838 -3.363 7.219 1.00 94.31 304 VAL A O 1
ATOM 2409 N N . TYR A 1 305 ? -9.734 -1.473 6.378 1.00 95.44 305 TYR A N 1
ATOM 2410 C CA . TYR A 1 305 ? -8.767 -1.232 5.321 1.00 95.44 305 TYR A CA 1
ATOM 2411 C C . TYR A 1 305 ? -7.952 0.012 5.654 1.00 95.44 305 TYR A C 1
ATOM 2413 O O . TYR A 1 305 ? -8.513 1.055 5.986 1.00 95.44 305 TYR A O 1
ATOM 2421 N N . LEU A 1 306 ? -6.632 -0.077 5.528 1.00 94.31 306 LEU A N 1
ATOM 2422 C CA . LEU A 1 306 ? -5.721 1.028 5.792 1.00 94.31 306 LEU A CA 1
ATOM 2423 C C . LEU A 1 306 ? -4.732 1.170 4.640 1.00 94.31 306 LEU A C 1
ATOM 2425 O O . LEU A 1 306 ? -4.025 0.223 4.307 1.00 94.31 306 LEU A O 1
ATOM 2429 N N . ALA A 1 307 ? -4.669 2.355 4.042 1.00 93.94 307 ALA A N 1
ATOM 2430 C CA . ALA A 1 307 ? -3.646 2.718 3.070 1.00 93.94 307 ALA A CA 1
ATOM 2431 C C . ALA A 1 307 ? -2.597 3.615 3.710 1.00 93.94 307 ALA A C 1
ATOM 2433 O O . ALA A 1 307 ? -2.930 4.423 4.568 1.00 93.94 307 ALA A O 1
ATOM 2434 N N . GLY A 1 308 ? -1.353 3.516 3.265 1.00 92.62 308 GLY A N 1
ATOM 2435 C CA . GLY A 1 308 ? -0.281 4.407 3.682 1.00 92.62 308 GLY A CA 1
ATOM 2436 C C . GLY A 1 308 ? 0.889 4.361 2.713 1.00 92.62 308 GLY A C 1
ATOM 2437 O O . GLY A 1 308 ? 0.946 3.529 1.802 1.00 92.62 308 GLY A O 1
ATOM 2438 N N . TYR A 1 309 ? 1.833 5.272 2.902 1.00 92.38 309 TYR A N 1
ATOM 2439 C CA . TYR A 1 309 ? 3.071 5.286 2.146 1.00 92.38 309 TYR A CA 1
ATOM 2440 C C . TYR A 1 309 ? 4.250 5.734 3.000 1.00 92.38 309 TYR A C 1
ATOM 2442 O O . TYR A 1 309 ? 4.103 6.473 3.972 1.00 92.38 309 TYR A O 1
ATOM 2450 N N . GLN A 1 310 ? 5.443 5.306 2.602 1.00 92.12 310 GLN A N 1
ATOM 2451 C CA . GLN A 1 310 ? 6.683 5.800 3.178 1.00 92.12 310 GLN A CA 1
ATOM 2452 C C . GLN A 1 310 ? 7.745 5.956 2.096 1.00 92.12 310 GLN A C 1
ATOM 2454 O O . GLN A 1 310 ? 7.802 5.178 1.143 1.00 92.12 310 GLN A O 1
ATOM 2459 N N . THR A 1 311 ? 8.573 6.985 2.239 1.00 90.00 311 THR A N 1
ATOM 2460 C CA . THR A 1 311 ? 9.610 7.324 1.267 1.00 90.00 311 THR A CA 1
ATOM 2461 C C . THR A 1 311 ? 10.990 7.144 1.878 1.00 90.00 311 THR A C 1
ATOM 2463 O O . THR A 1 311 ? 11.248 7.622 2.981 1.00 90.00 311 THR A O 1
ATOM 2466 N N . ILE A 1 312 ? 11.887 6.521 1.119 1.00 89.38 312 ILE A N 1
ATOM 2467 C CA . ILE A 1 312 ? 13.316 6.435 1.416 1.00 89.38 312 ILE A CA 1
ATOM 2468 C C . ILE A 1 312 ? 14.115 7.036 0.260 1.00 89.38 312 ILE A C 1
ATOM 2470 O O . ILE A 1 312 ? 13.864 6.733 -0.905 1.00 89.38 312 ILE A O 1
ATOM 2474 N N . MET A 1 313 ? 15.093 7.882 0.581 1.00 87.50 313 MET A N 1
ATOM 2475 C CA . MET A 1 313 ? 16.041 8.423 -0.396 1.00 87.50 313 MET A CA 1
ATOM 2476 C C . MET A 1 313 ? 17.258 7.506 -0.445 1.00 87.50 313 MET A C 1
ATOM 2478 O O . MET A 1 313 ? 18.197 7.676 0.318 1.00 87.50 313 MET A O 1
ATOM 2482 N N . SER A 1 314 ? 17.192 6.457 -1.263 1.00 84.69 314 SER A N 1
ATOM 2483 C CA . SER A 1 314 ? 18.313 5.549 -1.511 1.00 84.69 314 SER A CA 1
ATOM 2484 C C . SER A 1 314 ? 18.126 4.824 -2.842 1.00 84.69 314 SER A C 1
ATOM 2486 O O . SER A 1 314 ? 17.017 4.416 -3.184 1.00 84.69 314 SER A O 1
ATOM 2488 N N . GLU A 1 315 ? 19.227 4.629 -3.566 1.00 82.00 315 GLU A N 1
ATOM 2489 C CA . GLU A 1 315 ? 19.321 3.757 -4.748 1.00 82.00 315 GLU A CA 1
ATOM 2490 C C . GLU A 1 315 ? 20.106 2.460 -4.453 1.00 82.00 315 GLU A C 1
ATOM 2492 O O . GLU A 1 315 ? 20.369 1.643 -5.348 1.00 82.00 315 GLU A O 1
ATOM 2497 N N . ASP A 1 316 ? 20.551 2.280 -3.206 1.00 84.12 316 ASP A N 1
ATOM 2498 C CA . ASP A 1 316 ? 21.248 1.068 -2.800 1.00 84.12 316 ASP A CA 1
ATOM 2499 C C . ASP A 1 316 ? 20.243 -0.078 -2.646 1.00 84.12 316 ASP A C 1
ATOM 2501 O O . ASP A 1 316 ? 19.271 0.027 -1.903 1.00 84.12 316 ASP A O 1
ATOM 2505 N N . ASP A 1 317 ? 20.490 -1.176 -3.362 1.00 83.62 317 ASP A N 1
ATOM 2506 C CA . ASP A 1 317 ? 19.544 -2.288 -3.411 1.00 83.62 317 ASP A CA 1
ATOM 2507 C C . ASP A 1 317 ? 19.479 -3.010 -2.064 1.00 83.62 317 ASP A C 1
ATOM 2509 O O . ASP A 1 317 ? 18.390 -3.412 -1.668 1.00 83.62 317 ASP A O 1
ATOM 2513 N N . ASP A 1 318 ? 20.604 -3.121 -1.351 1.00 86.62 318 ASP A N 1
ATOM 2514 C CA . ASP A 1 318 ? 20.663 -3.811 -0.061 1.00 86.62 318 ASP A CA 1
ATOM 2515 C C . ASP A 1 318 ? 19.933 -2.987 1.013 1.00 86.62 318 ASP A C 1
ATOM 2517 O O . ASP A 1 318 ? 19.122 -3.515 1.772 1.00 86.62 318 ASP A O 1
ATOM 2521 N N . VAL A 1 319 ? 20.116 -1.660 0.994 1.00 88.88 319 VAL A N 1
ATOM 2522 C CA . VAL A 1 319 ? 19.381 -0.732 1.872 1.00 88.88 319 VAL A CA 1
ATOM 2523 C C . VAL A 1 319 ? 17.881 -0.774 1.582 1.00 88.88 319 VAL A C 1
ATOM 2525 O O . VAL A 1 319 ? 17.078 -0.772 2.511 1.00 88.88 319 VAL A O 1
ATOM 2528 N N . LEU A 1 320 ? 17.482 -0.812 0.306 1.00 89.38 320 LEU A N 1
ATOM 2529 C CA . LEU A 1 320 ? 16.074 -0.900 -0.085 1.00 89.38 320 LEU A CA 1
ATOM 2530 C C . LEU A 1 320 ? 15.451 -2.250 0.290 1.00 89.38 320 LEU A C 1
ATOM 2532 O O . LEU A 1 320 ? 14.286 -2.281 0.684 1.00 89.38 320 LEU A O 1
ATOM 2536 N N . ASP A 1 321 ? 16.199 -3.348 0.159 1.00 89.88 321 ASP A N 1
ATOM 2537 C CA . ASP A 1 321 ? 15.770 -4.687 0.566 1.00 89.88 321 ASP A CA 1
ATOM 2538 C C . ASP A 1 321 ? 15.498 -4.729 2.077 1.00 89.88 321 ASP A C 1
ATOM 2540 O O . ASP A 1 321 ? 14.390 -5.083 2.489 1.00 89.88 321 ASP A O 1
ATOM 2544 N N . ASP A 1 322 ? 16.471 -4.315 2.892 1.00 90.19 322 ASP A N 1
ATOM 2545 C CA . ASP A 1 322 ? 16.347 -4.309 4.352 1.00 90.19 322 ASP A CA 1
ATOM 2546 C C . ASP A 1 322 ? 15.249 -3.355 4.827 1.00 90.19 322 ASP A C 1
ATOM 2548 O O . ASP A 1 322 ? 14.448 -3.697 5.702 1.00 90.19 322 ASP A O 1
ATOM 2552 N N . TYR A 1 323 ? 15.170 -2.170 4.218 1.00 93.00 323 TYR A N 1
ATOM 2553 C CA . TYR A 1 323 ? 14.137 -1.196 4.532 1.00 93.00 323 TYR A CA 1
ATOM 2554 C C . TYR A 1 323 ? 12.739 -1.727 4.217 1.00 93.00 323 TYR A C 1
ATOM 2556 O O . TYR A 1 323 ? 11.856 -1.630 5.065 1.00 93.00 323 TYR A O 1
ATOM 2564 N N . LEU A 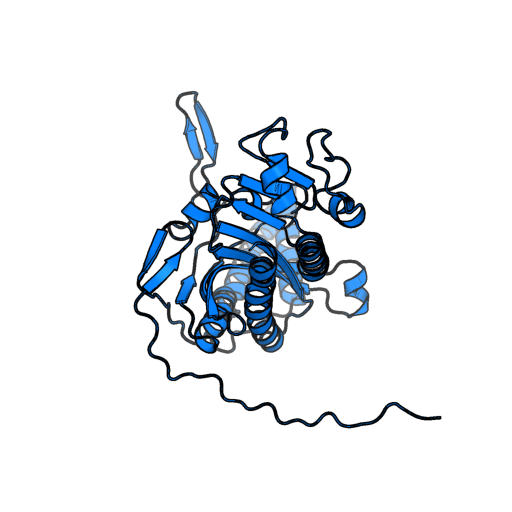1 324 ? 12.526 -2.316 3.033 1.00 93.12 324 LEU A N 1
ATOM 2565 C CA . LEU A 1 324 ? 11.205 -2.802 2.634 1.00 93.12 324 LEU A CA 1
ATOM 2566 C C . LEU A 1 324 ? 10.715 -3.945 3.522 1.00 93.12 324 LEU A C 1
ATOM 2568 O O . LEU A 1 324 ? 9.532 -3.997 3.858 1.00 93.12 324 LEU A O 1
ATOM 2572 N N . ILE A 1 325 ? 11.616 -4.857 3.887 1.00 90.75 325 ILE A N 1
ATOM 2573 C CA . ILE A 1 325 ? 11.306 -5.973 4.779 1.00 90.75 325 ILE A CA 1
ATOM 2574 C C . ILE A 1 325 ? 10.757 -5.460 6.108 1.00 90.75 325 ILE A C 1
ATOM 2576 O O . ILE A 1 325 ? 9.659 -5.852 6.502 1.00 90.75 325 ILE A O 1
ATOM 2580 N N . ASN A 1 326 ? 11.484 -4.549 6.754 1.00 92.19 326 ASN A N 1
ATOM 2581 C CA . ASN A 1 326 ? 11.061 -4.002 8.039 1.00 92.19 326 ASN A CA 1
ATOM 2582 C C . ASN A 1 326 ? 9.808 -3.130 7.882 1.00 92.19 326 ASN A C 1
ATOM 2584 O O . ASN A 1 326 ? 8.909 -3.196 8.709 1.00 92.19 326 ASN A O 1
ATOM 2588 N N . LEU A 1 327 ? 9.709 -2.358 6.795 1.00 94.88 327 LEU A N 1
ATOM 2589 C CA . LEU A 1 327 ? 8.567 -1.489 6.526 1.00 94.88 327 LEU A CA 1
ATOM 2590 C C . LEU A 1 327 ? 7.250 -2.264 6.421 1.00 94.88 327 LEU A C 1
ATOM 2592 O O . LEU A 1 327 ? 6.264 -1.871 7.038 1.00 94.88 327 LEU A O 1
ATOM 2596 N N . ILE A 1 328 ? 7.206 -3.342 5.634 1.00 94.25 328 ILE A N 1
ATOM 2597 C CA . ILE A 1 328 ? 5.959 -4.092 5.430 1.00 94.25 328 ILE A CA 1
ATOM 2598 C C . ILE A 1 328 ? 5.519 -4.774 6.730 1.00 94.25 328 ILE A C 1
ATOM 2600 O O . ILE A 1 328 ? 4.325 -4.765 7.034 1.00 94.25 328 ILE A O 1
ATOM 2604 N N . GLU A 1 329 ? 6.456 -5.340 7.499 1.00 92.69 329 GLU A N 1
ATOM 2605 C CA . GLU A 1 329 ? 6.153 -5.912 8.816 1.00 92.69 329 GLU A CA 1
ATOM 2606 C C . GLU A 1 329 ? 5.643 -4.834 9.776 1.00 92.69 329 GLU A C 1
ATOM 2608 O O . GLU A 1 329 ? 4.513 -4.939 10.254 1.00 92.69 329 GLU A O 1
ATOM 2613 N N . ASP A 1 330 ? 6.405 -3.756 9.968 1.00 94.12 330 ASP A N 1
ATOM 2614 C CA . ASP A 1 330 ? 6.043 -2.651 10.856 1.00 94.12 330 ASP A CA 1
ATOM 2615 C C . ASP A 1 330 ? 4.687 -2.037 10.496 1.00 94.12 330 ASP A C 1
ATOM 2617 O O . ASP A 1 330 ? 3.903 -1.689 11.379 1.00 94.12 330 ASP A O 1
ATOM 2621 N N . PHE A 1 331 ? 4.394 -1.883 9.204 1.00 94.69 331 PHE A N 1
ATOM 2622 C CA . PHE A 1 331 ? 3.121 -1.349 8.737 1.00 94.69 331 PHE A CA 1
ATOM 2623 C C . PHE A 1 331 ? 1.965 -2.319 9.001 1.00 94.69 331 PHE A C 1
ATOM 2625 O O . PHE A 1 331 ? 0.920 -1.894 9.493 1.00 94.69 331 PHE A O 1
ATOM 2632 N N . ALA A 1 332 ? 2.140 -3.616 8.720 1.00 92.88 332 ALA A N 1
ATOM 2633 C CA . ALA A 1 332 ? 1.119 -4.627 8.993 1.00 92.88 332 ALA A CA 1
ATOM 2634 C C . ALA A 1 332 ? 0.803 -4.725 10.495 1.00 92.88 332 ALA A C 1
ATOM 2636 O O . ALA A 1 332 ? -0.366 -4.823 10.872 1.00 92.88 332 ALA A O 1
ATOM 2637 N N . GLU A 1 333 ? 1.821 -4.655 11.356 1.00 92.62 333 GLU A N 1
ATOM 2638 C CA . GLU A 1 333 ? 1.639 -4.646 12.809 1.00 92.62 333 GLU A CA 1
ATOM 2639 C C . GLU A 1 333 ? 0.981 -3.360 13.302 1.00 92.62 333 GLU A C 1
ATOM 2641 O O . GLU A 1 333 ? 0.007 -3.409 14.056 1.00 92.62 333 GLU A O 1
ATOM 2646 N N . ALA A 1 334 ? 1.479 -2.204 12.859 1.00 90.88 334 ALA A N 1
ATOM 2647 C CA . ALA A 1 334 ? 0.943 -0.917 13.272 1.00 90.88 334 ALA A CA 1
ATOM 2648 C C . ALA A 1 334 ? -0.523 -0.762 12.846 1.00 90.88 334 ALA A C 1
ATOM 2650 O O . ALA A 1 334 ? -1.339 -0.304 13.642 1.00 90.88 334 ALA A O 1
ATOM 2651 N N . ALA A 1 335 ? -0.896 -1.218 11.647 1.00 88.44 335 ALA A N 1
ATOM 2652 C CA . ALA A 1 335 ? -2.279 -1.164 11.181 1.00 88.44 335 ALA A CA 1
ATOM 2653 C C . ALA A 1 335 ? -3.246 -1.973 12.061 1.00 88.44 335 ALA A C 1
ATOM 2655 O O . ALA A 1 335 ? -4.404 -1.590 12.209 1.00 88.44 335 ALA A O 1
ATOM 2656 N N . GLN A 1 336 ? -2.774 -3.058 12.680 1.00 87.81 336 GLN A N 1
ATOM 2657 C CA . GLN A 1 336 ? -3.580 -3.894 13.570 1.00 87.81 336 GLN A CA 1
ATOM 2658 C C . GLN A 1 336 ? -3.639 -3.397 15.015 1.00 87.81 336 GLN A C 1
ATOM 2660 O O . GLN A 1 336 ? -4.488 -3.866 15.771 1.00 87.81 336 GLN A O 1
ATOM 2665 N N . SER A 1 337 ? -2.792 -2.441 15.414 1.00 83.50 337 SER A N 1
ATOM 2666 C CA . SER A 1 337 ? -2.863 -1.832 16.755 1.00 83.50 337 SER A CA 1
ATOM 2667 C C . SER A 1 337 ? -4.243 -1.228 17.048 1.00 83.50 337 SER A C 1
ATOM 2669 O O . SER A 1 337 ? -4.703 -1.230 18.187 1.00 83.50 337 SER A O 1
ATOM 2671 N N . PHE A 1 338 ? -4.940 -0.816 15.990 1.00 76.12 338 PHE A N 1
ATOM 2672 C CA . PHE A 1 338 ? -6.326 -0.368 15.977 1.00 76.12 338 PHE A CA 1
ATOM 2673 C C . PHE A 1 338 ? -7.298 -1.393 16.588 1.00 76.12 338 PHE A C 1
ATOM 2675 O O . PHE A 1 338 ? -8.215 -0.999 17.305 1.00 76.12 338 PHE A O 1
ATOM 2682 N N . LYS A 1 339 ? -7.085 -2.702 16.367 1.00 81.38 339 LYS A N 1
ATOM 2683 C CA . LYS A 1 339 ? -8.000 -3.760 16.826 1.00 81.38 339 LYS A CA 1
ATOM 2684 C C . LYS A 1 339 ? -8.187 -3.743 18.346 1.00 81.38 339 LYS A C 1
ATOM 2686 O O . LYS A 1 339 ? -9.310 -3.841 18.812 1.00 81.38 339 LYS A O 1
ATOM 2691 N N . ILE A 1 340 ? -7.108 -3.524 19.103 1.00 77.00 340 ILE A N 1
ATOM 2692 C CA . ILE A 1 340 ? -7.128 -3.519 20.578 1.00 77.00 340 ILE A CA 1
ATOM 2693 C C . ILE A 1 340 ? -8.063 -2.445 21.146 1.00 77.00 340 ILE A C 1
ATOM 2695 O O . ILE A 1 340 ? -8.622 -2.628 22.220 1.00 77.00 340 ILE A O 1
ATOM 2699 N N . TYR A 1 341 ? -8.204 -1.314 20.455 1.00 76.75 341 TYR A N 1
ATOM 2700 C CA . TYR A 1 341 ? -8.981 -0.168 20.936 1.00 76.75 341 TYR A CA 1
ATOM 2701 C C . TYR A 1 341 ? -10.357 -0.050 20.279 1.00 76.75 341 TYR A C 1
ATOM 2703 O O . TYR A 1 341 ? -11.189 0.736 20.737 1.00 76.75 341 TYR A O 1
ATOM 2711 N N . ALA A 1 342 ? -10.573 -0.791 19.192 1.00 67.25 342 ALA A N 1
ATOM 2712 C CA . ALA A 1 342 ? -11.839 -0.864 18.480 1.00 67.25 342 ALA A CA 1
ATOM 2713 C C . ALA A 1 342 ? -12.764 -1.967 19.017 1.00 67.25 342 ALA A C 1
ATOM 2715 O O . ALA A 1 342 ? -13.908 -2.036 18.567 1.00 67.25 342 ALA A O 1
ATOM 2716 N N . GLU A 1 343 ? -12.303 -2.796 19.959 1.00 67.12 343 GLU A N 1
ATOM 2717 C CA . GLU A 1 343 ? -13.030 -3.903 20.606 1.00 67.12 343 GLU A CA 1
ATOM 2718 C C . GLU A 1 343 ? -13.328 -3.599 22.076 1.00 67.12 343 GLU A C 1
ATOM 2720 O O . GLU A 1 343 ? -14.532 -3.665 22.432 1.00 67.12 343 GLU A O 1
#

pLDDT: mean 80.65, std 15.23, range [28.69, 97.38]

Secondary structure (DSSP, 8-state):
-------------------SPPPSEEEETTTEEEE--B----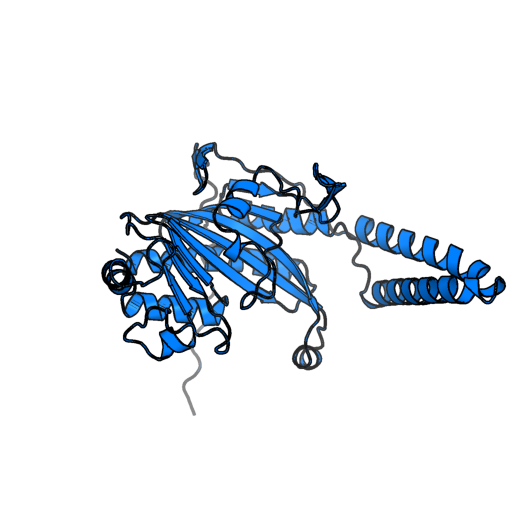---------HHHHHHHHHHHHHHHHHHHHHTT-HHHHHHHHHHHHHHHHHHHHHHHHHTHHHHHHHHHHHHHHHHT-EEEE-PPPBTTS-EEE-TTS-EEE--B--TTTHHHHHH-HHHHS-BTTB-S-----EEEEEE-TTT--EEEEEEEEEEEE--TTGGGTT--EEEEEEEEEEEE-SS----EEEEE---GGG--TTSPP-S-HHHHHH-EEEESS-TT-HHHHHHHHHHS-HHHHHHHHHHHHHH--EEEEETTEEEEEEEEEE----HHHHHHHHHHHHHHHHHHHHHHHHHH-

Foldseek 3Di:
DDDDDDDPDDDDPPDDDPPDDQDQWFQDPQPGIGGFAADDADDPPQFDDDPPVVLVVLVVLLVVLVVLCVCCVVPVVSPVVSVVSNVVSVVVVVVNCVRRVVVSLVQVLLSVLCSRQVKGKDFWQFWDQPDDQDQDPVRHTDRDTDGGPVCVSVCVVCVVQQQADALRNDHFRFTMWIWAAFPVPRFTKIKTKDKDKDADDPVVVVVVQGIWIKMKMKMKGFAPFFLVWKKWWGQGDPVPQDPQFQDAPDPVLSNGTGIQTDVCSNCPVVNVSVNLQVDVVLSVLVVVCCVAFVKIWIDDTGMIMIIGMDMDRDPDSVCVSVVVSVVVSVNNVSSCVSNVRSD

Radius of gyration: 23.88 Å; chains: 1; bounding box: 58×49×77 Å